Protein AF-A0A6Y4GBG8-F1 (afdb_monomer)

Secondary structure (DSSP, 8-state):
-HHHHHHHHHTT-HHHHHHTT--TTSTTGGG-TTTTHHHHHHHHHHHHHHHHHHHHHTTSTTHHHHHHHHHHHHHHHHHHHHHHHTT-TTSHHHH-HHHHHHHHHHHHHHHHHHHTT---S-HHHHHHHHHHHHHHHHHH--TTS-SSSGGGHHHHHHHHHHHHHTT--TTHHHHHTSHHHHHHHHTTTGGG-

Organism: Salmonella enteritidis (NCBI:txid149539)

Sequence (193 aa):
LLGKHVFSGSFFISNFTLWSESGYFDSKSYLKPLLHLWSLGIEEQFYIIWPVVILLCFRSKNHNRNIVLSCATIFIISYAISIFTMASDGGANYYSPASRFWELMAGAIISTLRFIGINTSLSKLMSLLGIILIALSITMIDEKMSFPGYIAIIPVLGASLIIASNGNDLVVSKLLSVRPVVFFGLISYPLYL

Foldseek 3Di:
DVVVCVVCLVVLNNLVVVLVPAACPDPCNVVDPNSLSLVVSLVVVCVVVVVVQLVVLVVDPPSLVSLLVVLVVLLVQLQVVLAVCLPPPRNCCVNPSSVVVNLVSLVVNLVSCVVVPNADPCLQVLQVQLVVLCVCCVVPDDPPGRPPHPSVVSNSSSVSSNVSSVLVHDPSSVVCPDPVNVVCVVCVSVVVD

Radius of gyration: 18.1 Å; Cα contacts (8 Å, |Δi|>4): 213; chains: 1; bounding box: 38×39×48 Å

Solvent-accessible surface area (backbone atoms only — not comparable to full-atom values): 10298 Å² total; per-residue (Å²): 111,68,69,59,54,51,54,25,44,77,68,42,42,23,14,61,56,44,50,76,73,49,27,73,85,39,86,70,40,83,76,42,81,68,54,72,42,25,61,56,11,41,51,53,52,45,63,59,50,50,56,54,54,50,57,58,27,61,76,40,98,58,22,70,62,42,46,54,49,50,45,52,51,49,29,52,52,11,44,49,45,14,48,75,33,30,83,48,88,53,35,53,34,69,44,33,48,63,31,45,47,23,64,59,38,50,54,51,45,51,53,49,40,46,73,75,67,56,75,75,91,53,18,55,60,31,28,51,52,10,51,51,31,39,57,46,38,68,76,70,59,56,90,89,51,65,68,48,27,78,72,50,50,45,41,48,49,9,53,43,27,36,63,63,18,68,61,73,24,79,62,59,39,52,62,56,63,35,67,71,54,43,49,52,61,78,44,48,70,71,73,70,96

Mean predicted aligned error: 6.1 Å

Structure (mmCIF, N/CA/C/O backbone):
data_AF-A0A6Y4GBG8-F1
#
_entry.id   AF-A0A6Y4GBG8-F1
#
loop_
_atom_site.group_PDB
_atom_site.id
_atom_site.type_symbol
_atom_site.label_atom_id
_atom_site.label_alt_id
_atom_site.label_comp_id
_atom_site.label_asym_id
_atom_site.label_entity_id
_atom_site.label_seq_id
_atom_site.pdbx_PDB_ins_code
_atom_site.Cartn_x
_atom_site.Cartn_y
_atom_site.Cartn_z
_atom_site.occupancy
_atom_site.B_iso_or_equiv
_atom_site.auth_seq_id
_atom_site.auth_comp_id
_atom_site.auth_asym_id
_atom_site.auth_atom_id
_atom_site.pdbx_PDB_model_num
ATOM 1 N N . LEU A 1 1 ? 8.310 -16.003 -25.863 1.00 70.00 1 LEU A N 1
ATOM 2 C CA . LEU A 1 1 ? 8.409 -14.982 -24.792 1.00 70.00 1 LEU A CA 1
ATOM 3 C C . LEU A 1 1 ? 7.033 -14.615 -24.243 1.00 70.00 1 LEU A C 1
ATOM 5 O O . LEU A 1 1 ? 6.796 -14.894 -23.078 1.00 70.00 1 LEU A O 1
ATOM 9 N N . LEU A 1 2 ? 6.091 -14.127 -25.062 1.00 77.50 2 LEU A N 1
ATOM 10 C CA . LEU A 1 2 ? 4.754 -13.718 -24.593 1.00 77.50 2 LEU A CA 1
ATOM 11 C C . LEU A 1 2 ? 4.000 -14.794 -23.782 1.00 77.50 2 LEU A C 1
ATOM 13 O O . LEU A 1 2 ? 3.540 -14.505 -22.686 1.00 77.50 2 LEU A O 1
ATOM 17 N N . GLY A 1 3 ? 3.954 -16.047 -24.251 1.00 81.44 3 GLY A N 1
ATOM 18 C CA . GLY A 1 3 ? 3.284 -17.135 -23.518 1.00 81.44 3 GLY A CA 1
ATOM 19 C C . GLY A 1 3 ? 3.842 -17.391 -22.108 1.00 81.44 3 GLY A C 1
ATOM 20 O O . GLY A 1 3 ? 3.082 -17.726 -21.207 1.00 81.44 3 GLY A O 1
ATOM 21 N N . LYS A 1 4 ? 5.146 -17.156 -21.886 1.00 80.25 4 LYS A N 1
ATOM 22 C CA . LYS A 1 4 ? 5.786 -17.273 -20.563 1.00 80.25 4 LYS A CA 1
ATOM 23 C C . LYS A 1 4 ? 5.314 -16.162 -19.619 1.00 80.25 4 LYS A C 1
ATOM 25 O O . LYS A 1 4 ? 5.051 -16.447 -18.459 1.00 80.25 4 LYS A O 1
ATOM 30 N N . HIS A 1 5 ? 5.171 -14.930 -20.118 1.00 80.12 5 HIS A N 1
ATOM 31 C CA . HIS A 1 5 ? 4.648 -13.799 -19.340 1.00 80.12 5 HIS A CA 1
ATOM 32 C C . HIS A 1 5 ? 3.151 -13.925 -19.047 1.00 80.12 5 HIS A C 1
ATOM 34 O O . HIS A 1 5 ? 2.716 -13.564 -17.960 1.00 80.12 5 HIS A O 1
ATOM 40 N N . VAL A 1 6 ? 2.370 -14.465 -19.989 1.00 82.69 6 VAL A N 1
ATOM 41 C CA . VAL A 1 6 ? 0.947 -14.761 -19.763 1.00 82.69 6 VAL A CA 1
ATOM 42 C C . VAL A 1 6 ? 0.804 -15.826 -18.677 1.00 82.69 6 VAL A C 1
ATOM 44 O O . VAL A 1 6 ? 0.099 -15.603 -17.701 1.00 82.69 6 VAL A O 1
ATOM 47 N N . PHE A 1 7 ? 1.535 -16.940 -18.793 1.00 85.75 7 PHE A N 1
ATOM 48 C CA . PHE A 1 7 ? 1.527 -18.000 -17.785 1.00 85.75 7 PHE A CA 1
ATOM 49 C C . PHE A 1 7 ? 1.951 -17.482 -16.405 1.00 85.75 7 PHE A C 1
ATOM 51 O O . PHE A 1 7 ? 1.244 -17.686 -15.423 1.00 85.75 7 PHE A O 1
ATOM 58 N N . SER A 1 8 ? 3.081 -16.773 -16.316 1.00 81.00 8 SER A N 1
ATOM 59 C CA . SER A 1 8 ? 3.565 -16.262 -15.032 1.00 81.00 8 SER A CA 1
ATOM 60 C C . SER A 1 8 ? 2.664 -15.177 -14.442 1.00 81.00 8 SER A C 1
ATOM 62 O O . SER A 1 8 ? 2.512 -15.125 -13.223 1.00 81.00 8 SER A O 1
ATOM 64 N N . GLY A 1 9 ? 2.027 -14.361 -15.284 1.00 79.25 9 GLY A N 1
ATOM 65 C CA . GLY A 1 9 ? 0.997 -13.409 -14.878 1.00 79.25 9 GLY A CA 1
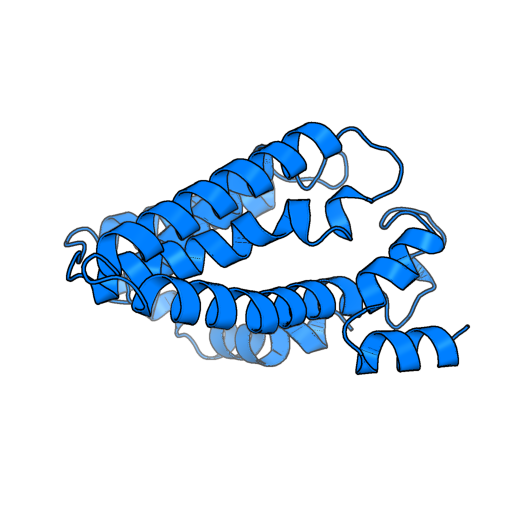ATOM 66 C C . GLY A 1 9 ? -0.225 -14.098 -14.271 1.00 79.25 9 GLY A C 1
ATOM 67 O O . GLY A 1 9 ? -0.637 -13.729 -13.177 1.00 79.25 9 GLY A O 1
ATOM 68 N N . SER A 1 10 ? -0.755 -15.142 -14.919 1.00 83.88 10 SER A N 1
ATOM 69 C CA . SER A 1 10 ? -1.927 -15.885 -14.426 1.00 83.88 10 SER A CA 1
ATOM 70 C C . SER A 1 10 ? -1.703 -16.586 -13.083 1.00 83.88 10 SER A C 1
ATOM 72 O O . SER A 1 10 ? -2.659 -16.793 -12.344 1.00 83.88 10 SER A O 1
ATOM 74 N N . PHE A 1 11 ? -0.458 -16.950 -12.766 1.00 86.06 11 PHE A N 1
ATOM 75 C CA . PHE A 1 11 ? -0.083 -17.569 -11.490 1.00 86.06 11 PHE A CA 1
ATOM 76 C C . PHE A 1 11 ? 0.512 -16.580 -10.478 1.00 86.06 11 PHE A C 1
ATOM 78 O O . PHE A 1 11 ? 1.032 -17.012 -9.452 1.00 86.06 11 PHE A O 1
ATOM 85 N N . PHE A 1 12 ? 0.470 -15.272 -10.754 1.00 86.31 12 PHE A N 1
ATOM 86 C CA . PHE A 1 12 ? 1.010 -14.230 -9.871 1.00 86.31 12 PHE A CA 1
ATOM 87 C C . PHE A 1 12 ? 2.503 -14.405 -9.531 1.00 86.31 12 PHE A C 1
ATOM 89 O O . PHE A 1 12 ? 2.954 -14.031 -8.453 1.00 86.31 12 PHE A O 1
ATOM 96 N N . ILE A 1 13 ? 3.290 -14.958 -10.461 1.00 87.31 13 ILE A N 1
ATOM 97 C CA . ILE A 1 13 ? 4.752 -15.172 -10.355 1.00 87.31 13 ILE A CA 1
ATOM 98 C C . ILE A 1 13 ? 5.533 -14.412 -11.444 1.00 87.31 13 ILE A C 1
ATOM 100 O O . ILE A 1 13 ? 6.693 -14.714 -11.759 1.00 87.31 13 ILE A O 1
ATOM 104 N N . SER A 1 14 ? 4.884 -13.423 -12.057 1.00 84.69 14 SER A N 1
ATOM 105 C CA . SER A 1 14 ? 5.454 -12.512 -13.054 1.00 84.69 14 SER A CA 1
ATOM 106 C C . SER A 1 14 ? 6.713 -11.813 -12.534 1.00 84.69 14 SER A C 1
ATOM 108 O O . SER A 1 14 ? 7.687 -11.687 -13.274 1.00 84.69 14 SER A O 1
ATOM 110 N N . ASN A 1 15 ? 6.734 -11.437 -11.253 1.00 84.62 15 ASN A N 1
ATOM 111 C CA . ASN A 1 15 ? 7.855 -10.783 -10.587 1.00 84.62 15 ASN A CA 1
ATOM 112 C C . ASN A 1 15 ? 9.134 -11.643 -10.617 1.00 84.62 15 ASN A C 1
ATOM 114 O O . ASN A 1 15 ? 10.184 -11.159 -11.036 1.00 84.62 15 ASN A O 1
ATOM 118 N N . PHE A 1 16 ? 9.050 -12.937 -10.293 1.00 83.88 16 PHE A N 1
ATOM 119 C CA . PHE A 1 16 ? 10.202 -13.848 -10.371 1.00 83.88 16 PHE A CA 1
ATOM 120 C C . PHE A 1 16 ? 10.655 -14.095 -11.812 1.00 83.88 16 PHE A C 1
ATOM 122 O O . PHE A 1 16 ? 11.850 -14.167 -12.100 1.00 83.88 16 PHE A O 1
ATOM 129 N N . THR A 1 17 ? 9.695 -14.189 -12.734 1.00 80.19 17 THR A N 1
ATOM 130 C CA . THR A 1 17 ? 9.987 -14.384 -14.158 1.00 80.19 17 THR A CA 1
ATOM 131 C C . THR A 1 17 ? 10.745 -13.190 -14.732 1.00 80.19 17 THR A C 1
ATOM 133 O O . THR A 1 17 ? 11.753 -13.375 -15.409 1.00 80.19 17 THR A O 1
ATOM 136 N N . LEU A 1 18 ? 10.299 -11.973 -14.421 1.00 77.19 18 LEU A N 1
ATOM 137 C CA . LEU A 1 18 ? 10.933 -10.740 -14.877 1.00 77.19 18 LEU A CA 1
ATOM 138 C C . LEU A 1 18 ? 12.309 -10.539 -14.240 1.00 77.19 18 LEU A C 1
ATOM 140 O O . LEU A 1 18 ? 13.250 -10.213 -14.962 1.00 77.19 18 LEU A O 1
ATOM 144 N N . TRP A 1 19 ? 12.450 -10.846 -12.945 1.00 77.00 19 TRP A N 1
ATOM 145 C CA . TRP A 1 19 ? 13.741 -10.828 -12.254 1.00 77.00 19 TRP A CA 1
ATOM 146 C C . TRP A 1 19 ? 14.770 -11.745 -12.931 1.00 77.00 19 TRP A C 1
ATOM 148 O O . TRP A 1 19 ? 15.919 -11.356 -13.113 1.00 77.00 19 TRP A O 1
ATOM 158 N N . SER A 1 20 ? 14.362 -12.936 -13.381 1.00 72.81 20 SER A N 1
ATOM 159 C CA . SER A 1 20 ? 15.273 -13.872 -14.061 1.00 72.81 20 SER A CA 1
ATOM 160 C C . SER A 1 20 ? 15.744 -13.423 -15.453 1.00 72.81 20 SER A C 1
ATOM 162 O O . SER A 1 20 ? 16.642 -14.043 -16.017 1.00 72.81 20 SER A O 1
ATOM 164 N N . GLU A 1 21 ? 15.133 -12.388 -16.038 1.00 70.19 21 GLU A N 1
ATOM 165 C CA . GLU A 1 21 ? 15.345 -12.018 -17.441 1.00 70.19 21 GLU A CA 1
ATOM 166 C C . GLU A 1 21 ? 16.110 -10.709 -17.632 1.00 70.19 21 GLU A C 1
ATOM 168 O O . GLU A 1 21 ? 16.978 -10.639 -18.500 1.00 70.19 21 GLU A O 1
ATOM 173 N N . SER A 1 22 ? 15.762 -9.655 -16.892 1.00 60.81 22 SER A N 1
ATOM 174 C CA . SER A 1 22 ? 16.434 -8.352 -16.978 1.00 60.81 22 SER A CA 1
ATOM 175 C C . SER A 1 22 ? 16.077 -7.472 -15.780 1.00 60.81 22 SER A C 1
ATOM 177 O O . SER A 1 22 ? 14.989 -7.595 -15.218 1.00 60.81 22 SER A O 1
ATOM 179 N N . GLY A 1 23 ? 16.969 -6.547 -15.413 1.00 59.62 23 GLY A N 1
ATOM 180 C CA . GLY A 1 23 ? 16.661 -5.521 -14.415 1.00 59.62 23 GLY A CA 1
ATOM 181 C C . GLY A 1 23 ? 15.516 -4.611 -14.879 1.00 59.62 23 GLY A C 1
ATOM 182 O O . GLY A 1 23 ? 15.378 -4.341 -16.073 1.00 59.62 23 GLY A O 1
ATOM 183 N N . TYR A 1 24 ? 14.694 -4.119 -13.943 1.00 54.69 24 TYR A N 1
ATOM 184 C CA . TYR A 1 24 ? 13.510 -3.293 -14.245 1.00 54.69 24 TYR A CA 1
ATOM 185 C C . TYR A 1 24 ? 13.837 -2.067 -15.119 1.00 54.69 24 TYR A C 1
ATOM 187 O O . TYR A 1 24 ? 13.082 -1.752 -16.032 1.00 54.69 24 TYR A O 1
ATOM 195 N N . PHE A 1 25 ? 15.003 -1.450 -14.908 1.00 55.16 25 PHE A N 1
ATOM 196 C CA . PHE A 1 25 ? 15.475 -0.268 -15.642 1.00 55.16 25 PHE A CA 1
ATOM 197 C C . PHE A 1 25 ? 16.384 -0.563 -16.840 1.00 55.16 25 PHE A C 1
ATOM 199 O O . PHE A 1 25 ? 16.964 0.353 -17.420 1.00 55.16 25 PHE A O 1
ATOM 206 N N . ASP A 1 26 ? 16.544 -1.829 -17.220 1.00 60.44 26 ASP A N 1
ATOM 207 C CA . ASP A 1 26 ? 17.283 -2.151 -18.435 1.00 60.44 26 ASP A CA 1
ATOM 208 C C . ASP A 1 26 ? 16.515 -1.635 -19.665 1.00 60.44 26 ASP A C 1
ATOM 210 O O . ASP A 1 26 ? 15.295 -1.761 -19.764 1.00 60.44 26 ASP A O 1
ATOM 214 N N . SER A 1 27 ? 17.243 -1.109 -20.646 1.00 59.47 27 SER A N 1
ATOM 215 C CA . SER A 1 27 ? 16.762 -0.734 -21.981 1.00 59.47 27 SER A CA 1
ATOM 216 C C . SER A 1 27 ? 15.859 -1.789 -22.647 1.00 59.47 27 SER A C 1
ATOM 218 O O . SER A 1 27 ? 14.950 -1.447 -23.403 1.00 59.47 27 SER A O 1
ATOM 220 N N . LYS A 1 28 ? 16.055 -3.077 -22.333 1.00 61.56 28 LYS A N 1
ATOM 221 C CA . LYS A 1 28 ? 15.225 -4.192 -22.826 1.00 61.56 28 LYS A CA 1
ATOM 222 C C . LYS A 1 28 ? 13.863 -4.321 -22.132 1.00 61.56 28 LYS A C 1
ATOM 224 O O . LYS A 1 28 ? 12.984 -4.999 -22.665 1.00 61.56 28 LYS A O 1
ATOM 229 N N . SER A 1 29 ? 13.665 -3.703 -20.970 1.00 58.62 29 SER A N 1
ATOM 230 C CA . SER A 1 29 ? 12.426 -3.797 -20.187 1.00 58.62 29 SER A CA 1
ATOM 231 C C . SER A 1 29 ? 11.269 -3.017 -20.818 1.00 58.62 29 SER A C 1
ATOM 233 O O . SER A 1 29 ? 10.134 -3.479 -20.739 1.00 58.62 29 SER A O 1
ATOM 235 N N . TYR A 1 30 ? 11.549 -1.942 -21.570 1.00 62.34 30 TYR A N 1
ATOM 236 C CA . TYR A 1 30 ? 10.541 -1.199 -22.350 1.00 62.34 30 TYR A CA 1
ATOM 237 C C . TYR A 1 30 ? 9.866 -2.036 -23.449 1.00 62.34 30 TYR A C 1
ATOM 239 O O . TYR A 1 30 ? 8.792 -1.687 -23.927 1.00 62.34 30 TYR A O 1
ATOM 247 N N . LEU A 1 31 ? 10.476 -3.154 -23.855 1.00 67.38 31 LEU A N 1
ATOM 248 C CA . LEU A 1 31 ? 9.935 -4.053 -24.877 1.00 67.38 31 LEU A CA 1
ATOM 249 C C . LEU A 1 31 ? 9.029 -5.149 -24.290 1.00 67.38 31 LEU A C 1
ATOM 251 O O . LEU A 1 31 ? 8.564 -6.017 -25.032 1.00 67.38 31 LEU A O 1
ATOM 255 N N . LYS A 1 32 ? 8.797 -5.156 -22.968 1.00 72.38 32 LYS A N 1
ATOM 256 C CA . LYS A 1 32 ? 7.998 -6.180 -22.283 1.00 72.38 32 LYS A CA 1
ATOM 257 C C . LYS A 1 32 ? 6.564 -5.670 -22.049 1.00 72.38 32 LYS A C 1
ATOM 259 O O . LYS A 1 32 ? 6.338 -4.962 -21.075 1.00 72.38 32 LYS A O 1
ATOM 264 N N . PRO A 1 33 ? 5.568 -6.085 -22.856 1.00 69.06 33 PRO A N 1
ATOM 265 C CA . PRO A 1 33 ? 4.195 -5.567 -22.764 1.00 69.06 33 PRO A CA 1
ATOM 266 C C . PRO A 1 33 ? 3.486 -5.900 -21.441 1.00 69.06 33 PRO A C 1
ATOM 268 O O . PRO A 1 33 ? 2.503 -5.271 -21.091 1.00 69.06 33 PRO A O 1
ATOM 271 N N . LEU A 1 34 ? 3.975 -6.896 -20.695 1.00 76.00 34 LEU A N 1
ATOM 272 C CA . LEU A 1 34 ? 3.420 -7.311 -19.403 1.00 76.00 34 LEU A CA 1
ATOM 273 C C . LEU A 1 34 ? 4.367 -6.988 -18.240 1.00 76.00 34 LEU A C 1
ATOM 275 O O . LEU A 1 34 ? 4.343 -7.674 -17.218 1.00 76.00 34 LEU A O 1
ATOM 279 N N . LEU A 1 35 ? 5.233 -5.977 -18.401 1.00 77.25 35 LEU A N 1
ATOM 280 C CA . LEU A 1 35 ? 6.191 -5.581 -17.372 1.00 77.25 35 LEU A CA 1
ATOM 281 C C . LEU A 1 35 ? 5.461 -5.293 -16.057 1.00 77.25 35 LEU A C 1
ATOM 283 O O . LEU A 1 35 ? 5.779 -5.914 -15.053 1.00 77.25 35 LEU A O 1
ATOM 287 N N . HIS A 1 36 ? 4.425 -4.453 -16.082 1.00 81.94 36 HIS A N 1
ATOM 288 C CA . HIS A 1 36 ? 3.697 -3.973 -14.900 1.00 81.94 36 HIS A CA 1
ATOM 289 C C . HIS A 1 36 ? 2.917 -5.051 -14.123 1.00 81.94 36 HIS A C 1
ATOM 291 O O . HIS A 1 36 ? 2.468 -4.798 -13.007 1.00 81.94 36 HIS A O 1
ATOM 297 N N . LEU A 1 37 ? 2.823 -6.285 -14.636 1.00 84.19 37 LEU A N 1
ATOM 298 C CA . LEU A 1 37 ? 2.241 -7.403 -13.884 1.00 84.19 37 LEU A CA 1
ATOM 299 C C . LEU A 1 37 ? 3.077 -7.815 -12.667 1.00 84.19 37 LEU A C 1
ATOM 301 O O . LEU A 1 37 ? 2.594 -8.591 -11.843 1.00 84.19 37 LEU A O 1
ATOM 305 N N . TRP A 1 38 ? 4.324 -7.347 -12.540 1.00 84.88 38 TRP A N 1
ATOM 306 C CA . TRP A 1 38 ? 5.177 -7.696 -11.403 1.00 84.88 38 TRP A CA 1
ATOM 307 C C . TRP A 1 38 ? 4.609 -7.227 -10.060 1.00 84.88 38 TRP A C 1
ATOM 309 O O . TRP A 1 38 ? 4.666 -7.982 -9.090 1.00 84.88 38 TRP A O 1
ATOM 319 N N . SER A 1 39 ? 4.058 -6.010 -9.996 1.00 86.06 39 SER A N 1
ATOM 320 C CA . SER A 1 39 ? 3.541 -5.438 -8.749 1.00 86.06 39 SER A CA 1
ATOM 321 C C . SER A 1 39 ? 2.260 -6.144 -8.312 1.00 86.06 39 SER A C 1
ATOM 323 O O . SER A 1 39 ? 2.119 -6.452 -7.133 1.00 86.06 39 SER A O 1
ATOM 325 N N . LEU A 1 40 ? 1.403 -6.514 -9.271 1.00 87.62 40 LEU A N 1
ATOM 326 C CA . LEU A 1 40 ? 0.217 -7.339 -9.023 1.00 87.62 40 LEU A CA 1
ATOM 327 C C . LEU A 1 40 ? 0.593 -8.711 -8.455 1.00 87.62 40 LEU A C 1
ATOM 329 O O . LEU A 1 40 ? -0.042 -9.191 -7.526 1.00 87.62 40 LEU A O 1
ATOM 333 N N . GLY A 1 41 ? 1.669 -9.325 -8.961 1.00 90.06 41 GLY A N 1
ATOM 334 C CA . GLY A 1 41 ? 2.182 -10.576 -8.401 1.00 90.06 41 GLY A CA 1
ATOM 335 C C . GLY A 1 41 ? 2.553 -10.450 -6.918 1.00 90.06 41 GLY A C 1
ATOM 336 O O . GLY A 1 41 ? 2.215 -11.319 -6.121 1.00 90.06 41 GLY A O 1
ATOM 337 N N . ILE A 1 42 ? 3.205 -9.352 -6.528 1.00 91.56 42 ILE A N 1
ATOM 338 C CA . ILE A 1 42 ? 3.571 -9.088 -5.127 1.00 91.56 42 ILE A CA 1
ATOM 339 C C . ILE A 1 42 ? 2.329 -8.845 -4.262 1.00 91.56 42 ILE A C 1
ATOM 341 O O . ILE A 1 42 ? 2.264 -9.349 -3.140 1.00 91.56 42 ILE A O 1
ATOM 345 N N . GLU A 1 43 ? 1.353 -8.096 -4.772 1.00 92.94 43 GLU A N 1
ATOM 346 C CA . GLU A 1 43 ? 0.091 -7.815 -4.082 1.00 92.94 43 GLU A CA 1
ATOM 347 C C . GLU A 1 43 ? -0.690 -9.102 -3.784 1.00 92.94 43 GLU A C 1
ATOM 349 O O . GLU A 1 43 ? -1.026 -9.373 -2.630 1.00 92.94 43 GLU A O 1
ATOM 354 N N . GLU A 1 44 ? -0.874 -9.959 -4.785 1.00 94.12 44 GLU A N 1
ATOM 355 C CA . GLU A 1 44 ? -1.580 -11.235 -4.635 1.00 94.12 44 GLU A CA 1
ATOM 356 C C . GLU A 1 44 ? -0.823 -12.202 -3.711 1.00 94.12 44 GLU A C 1
ATOM 358 O O . GLU A 1 44 ? -1.415 -12.856 -2.851 1.00 94.12 44 GLU A O 1
ATOM 363 N N . GLN A 1 45 ? 0.513 -12.242 -3.790 1.00 94.75 45 GLN A N 1
ATOM 364 C CA . GLN A 1 45 ? 1.333 -13.013 -2.848 1.00 94.75 45 GLN A CA 1
ATOM 365 C C . GLN A 1 45 ? 1.162 -12.522 -1.404 1.00 94.75 45 GLN A C 1
ATOM 367 O O . GLN A 1 45 ? 1.063 -13.339 -0.483 1.00 94.75 45 GLN A O 1
ATOM 372 N N . PHE A 1 46 ? 1.093 -11.205 -1.186 1.00 95.69 46 PHE A N 1
ATOM 373 C CA . PHE A 1 46 ? 0.791 -10.642 0.129 1.00 95.69 46 PHE A CA 1
ATOM 374 C C . PHE A 1 46 ? -0.615 -11.045 0.592 1.00 95.69 46 PHE A C 1
ATOM 376 O O . PHE A 1 46 ? -0.771 -11.482 1.734 1.00 95.69 46 PHE A O 1
ATOM 383 N N . TYR A 1 47 ? -1.622 -10.970 -0.281 1.00 93.56 47 TYR A N 1
ATOM 384 C CA . TYR A 1 47 ? -3.001 -11.357 0.033 1.00 93.56 47 TYR A CA 1
ATOM 385 C C . TYR A 1 47 ? -3.200 -12.853 0.263 1.00 93.56 47 TYR A C 1
ATOM 387 O O . TYR A 1 47 ? -4.128 -13.227 0.974 1.00 93.56 47 TYR A O 1
ATOM 395 N N . ILE A 1 48 ? -2.316 -13.713 -0.237 1.00 94.06 48 ILE A N 1
ATOM 396 C CA . ILE A 1 48 ? -2.305 -15.137 0.117 1.00 94.06 48 ILE A CA 1
ATOM 397 C C . ILE A 1 48 ? -1.635 -15.352 1.483 1.00 94.06 48 ILE A C 1
ATOM 399 O O . ILE A 1 48 ? -2.154 -16.082 2.330 1.00 94.06 48 ILE A O 1
ATOM 403 N N . ILE A 1 49 ? -0.483 -14.718 1.723 1.00 95.56 49 ILE A N 1
ATOM 404 C CA . ILE A 1 49 ? 0.334 -14.956 2.924 1.00 95.56 49 ILE A CA 1
ATOM 405 C C . ILE A 1 49 ? -0.284 -14.310 4.170 1.00 95.56 49 ILE A C 1
ATOM 407 O O . ILE A 1 49 ? -0.347 -14.933 5.233 1.00 95.56 49 ILE A O 1
ATOM 411 N N . TRP A 1 50 ? -0.736 -13.062 4.068 1.00 95.19 50 TRP A N 1
ATOM 412 C CA . TRP A 1 50 ? -1.173 -12.273 5.217 1.00 95.19 50 TRP A CA 1
ATOM 413 C C . TRP A 1 50 ? -2.382 -12.871 5.963 1.00 95.19 50 TRP A C 1
ATOM 415 O O . TRP A 1 50 ? -2.316 -12.972 7.194 1.00 95.19 50 TRP A O 1
ATOM 425 N N . PRO A 1 51 ? -3.441 -13.373 5.293 1.00 94.44 51 PRO A N 1
ATOM 426 C CA . PRO A 1 51 ? -4.528 -14.078 5.971 1.00 94.44 51 PRO A CA 1
ATOM 427 C C . PRO A 1 51 ? -4.059 -15.313 6.740 1.00 94.44 51 PRO A C 1
ATOM 429 O O . PRO A 1 51 ? -4.533 -15.551 7.849 1.00 94.44 51 PRO A O 1
ATOM 432 N N . VAL A 1 52 ? -3.098 -16.077 6.207 1.00 96.44 52 VAL A N 1
ATOM 433 C CA . VAL A 1 52 ? -2.536 -17.244 6.909 1.00 96.44 52 VAL A CA 1
ATOM 434 C C . VAL A 1 52 ? -1.827 -16.806 8.191 1.00 96.44 52 VAL A C 1
ATOM 436 O O . VAL A 1 52 ? -2.042 -17.411 9.242 1.00 96.44 52 VAL A O 1
ATOM 439 N N . VAL A 1 53 ? -1.044 -15.724 8.145 1.00 96.06 53 VAL A N 1
ATOM 440 C CA . VAL A 1 53 ? -0.398 -15.151 9.340 1.00 96.06 53 VAL A CA 1
ATOM 441 C C . VAL A 1 53 ? -1.443 -14.750 10.383 1.00 96.06 53 VAL A C 1
ATOM 443 O O . VAL A 1 53 ? -1.325 -15.142 11.546 1.00 96.06 53 VAL A O 1
ATOM 446 N N . ILE A 1 54 ? -2.503 -14.046 9.975 1.00 95.00 54 ILE A N 1
ATOM 447 C CA . ILE A 1 54 ? -3.604 -13.660 10.867 1.00 95.00 54 ILE A CA 1
ATOM 448 C C . ILE A 1 54 ? -4.264 -14.896 11.502 1.00 95.00 54 ILE A C 1
ATOM 450 O O . ILE A 1 54 ? -4.446 -14.938 12.723 1.00 95.00 54 ILE A O 1
ATOM 454 N N . LEU A 1 55 ? -4.587 -15.923 10.708 1.00 96.31 55 LEU A N 1
ATOM 455 C CA . LEU A 1 55 ? -5.188 -17.169 11.198 1.00 96.31 55 LEU A CA 1
ATOM 456 C C . LEU A 1 55 ? -4.299 -17.863 12.239 1.00 96.31 55 LEU A C 1
ATOM 458 O O . LEU A 1 55 ? -4.803 -18.372 13.243 1.00 96.31 55 LEU A O 1
ATOM 462 N N . LEU A 1 56 ? -2.978 -17.849 12.044 1.00 96.62 56 LEU A N 1
ATOM 463 C CA . LEU A 1 56 ? -2.026 -18.373 13.024 1.00 96.62 56 LEU A CA 1
ATOM 464 C C . LEU A 1 56 ? -2.020 -17.545 14.316 1.00 96.62 56 LEU A C 1
ATOM 466 O O . LEU A 1 56 ? -1.996 -18.126 15.405 1.00 96.62 56 LEU A O 1
ATOM 470 N N . CYS A 1 57 ? -2.107 -16.215 14.232 1.00 95.94 57 CYS A N 1
ATOM 471 C CA . CYS A 1 57 ? -2.195 -15.353 15.414 1.00 95.94 57 CYS A CA 1
ATOM 472 C C . CYS A 1 57 ? -3.455 -15.634 16.251 1.00 95.94 57 CYS A C 1
ATOM 474 O O . CYS A 1 57 ? -3.369 -15.635 17.484 1.00 95.94 57 CYS A O 1
ATOM 476 N N . PHE A 1 58 ? -4.589 -15.931 15.604 1.00 95.00 58 PHE A N 1
ATOM 477 C CA . PHE A 1 58 ? -5.857 -16.271 16.266 1.00 95.00 58 PHE A CA 1
ATOM 478 C C . PHE A 1 58 ? -5.834 -17.594 17.043 1.00 95.00 58 PHE A C 1
ATOM 480 O O . PHE A 1 58 ? -6.705 -17.824 17.881 1.00 95.00 58 PHE A O 1
ATOM 487 N N . ARG A 1 59 ? -4.817 -18.445 16.855 1.00 94.69 59 ARG A N 1
ATOM 488 C CA . ARG A 1 59 ? -4.643 -19.667 17.665 1.00 94.69 59 ARG A CA 1
ATOM 489 C C . ARG A 1 59 ? -4.242 -19.378 19.115 1.00 94.69 59 ARG A C 1
ATOM 491 O O . ARG A 1 59 ? -4.258 -20.283 19.947 1.00 94.69 59 ARG A O 1
ATOM 498 N N . SER A 1 60 ? -3.849 -18.143 19.424 1.00 94.81 60 SER A N 1
ATOM 499 C CA . SER A 1 60 ? -3.452 -17.714 20.764 1.00 94.81 60 SER A CA 1
ATOM 500 C C . SER A 1 60 ? -4.539 -16.875 21.429 1.00 94.81 60 SER A C 1
ATOM 502 O O . SER A 1 60 ? -5.162 -16.032 20.789 1.00 94.81 60 SER A O 1
ATOM 504 N N . LYS A 1 61 ? -4.680 -17.002 22.756 1.00 92.75 61 LYS A N 1
ATOM 505 C CA . LYS A 1 61 ? -5.527 -16.104 23.565 1.00 92.75 61 LYS A CA 1
ATOM 506 C C . LYS A 1 61 ? -5.104 -14.631 23.450 1.00 92.75 61 LYS A C 1
ATOM 508 O O . LYS A 1 61 ? -5.937 -13.748 23.586 1.00 92.75 61 LYS A O 1
ATOM 513 N N . ASN A 1 62 ? -3.830 -14.372 23.144 1.00 94.00 62 ASN A N 1
ATOM 514 C CA . ASN A 1 62 ? -3.271 -13.029 22.976 1.00 94.00 62 ASN A CA 1
ATOM 515 C C . ASN A 1 62 ? -3.215 -12.604 21.496 1.00 94.00 62 ASN A C 1
ATOM 517 O O . ASN A 1 62 ? -2.248 -11.967 21.071 1.00 94.00 62 ASN A O 1
ATOM 521 N N . HIS A 1 63 ? -4.223 -12.971 20.698 1.00 93.94 63 HIS A N 1
ATOM 522 C CA . HIS A 1 63 ? -4.225 -12.768 19.245 1.00 93.94 63 HIS A CA 1
ATOM 523 C C . HIS A 1 63 ? -3.947 -11.313 18.835 1.00 93.94 63 HIS A C 1
ATOM 525 O O . HIS A 1 63 ? -3.125 -11.095 17.954 1.00 93.94 63 HIS A O 1
ATOM 531 N N . ASN A 1 64 ? -4.521 -10.315 19.520 1.00 93.25 64 ASN A N 1
ATOM 532 C CA . ASN A 1 64 ? -4.287 -8.896 19.211 1.00 93.25 64 ASN A CA 1
ATOM 533 C C . ASN A 1 64 ? -2.805 -8.513 19.325 1.00 93.25 64 ASN A C 1
ATOM 535 O O . ASN A 1 64 ? -2.246 -7.904 18.415 1.00 93.25 64 ASN A O 1
ATOM 539 N N . ARG A 1 65 ? -2.142 -8.924 20.416 1.00 94.06 65 ARG A N 1
ATOM 540 C CA . ARG A 1 65 ? -0.701 -8.696 20.605 1.00 94.06 65 ARG A CA 1
ATOM 541 C C . ARG A 1 65 ? 0.105 -9.392 19.513 1.00 94.06 65 ARG A C 1
ATOM 543 O O . ARG A 1 65 ? 1.052 -8.809 18.999 1.00 94.06 65 ARG A O 1
ATOM 550 N N . ASN A 1 66 ? -0.267 -10.619 19.159 1.00 95.81 66 ASN A N 1
ATOM 551 C CA . ASN A 1 66 ? 0.442 -11.381 18.137 1.00 95.81 66 ASN A CA 1
ATOM 552 C C . ASN A 1 66 ? 0.299 -10.746 16.750 1.00 95.81 66 ASN A C 1
ATOM 554 O O . ASN A 1 66 ? 1.304 -10.634 16.064 1.00 95.81 66 ASN A O 1
ATOM 558 N N . ILE A 1 67 ? -0.890 -10.263 16.372 1.00 95.75 67 ILE A N 1
ATOM 559 C CA . ILE A 1 67 ? -1.103 -9.565 15.093 1.00 95.75 67 ILE A CA 1
ATOM 560 C C . ILE A 1 67 ? -0.238 -8.301 15.030 1.00 95.75 67 ILE A C 1
ATOM 562 O O . ILE A 1 67 ? 0.452 -8.088 14.036 1.00 95.75 67 ILE A O 1
ATOM 566 N N . VAL A 1 68 ? -0.213 -7.493 16.098 1.00 95.25 68 VAL A N 1
ATOM 567 C CA . VAL A 1 68 ? 0.616 -6.274 16.161 1.00 95.25 68 VAL A CA 1
ATOM 568 C C . VAL A 1 68 ? 2.106 -6.606 16.052 1.00 95.25 68 VAL A C 1
ATOM 570 O O . VAL A 1 68 ? 2.819 -5.961 15.284 1.00 95.25 68 VAL A O 1
ATOM 573 N N . LEU A 1 69 ? 2.578 -7.625 16.778 1.00 96.06 69 LEU A N 1
ATOM 574 C CA . LEU A 1 69 ? 3.970 -8.070 16.691 1.00 96.06 69 LEU A CA 1
ATOM 575 C C . LEU A 1 69 ? 4.306 -8.585 15.291 1.00 96.06 69 LEU A C 1
ATOM 577 O O . LEU A 1 69 ? 5.319 -8.176 14.740 1.00 96.06 69 LEU A O 1
ATOM 581 N N . SER A 1 70 ? 3.450 -9.408 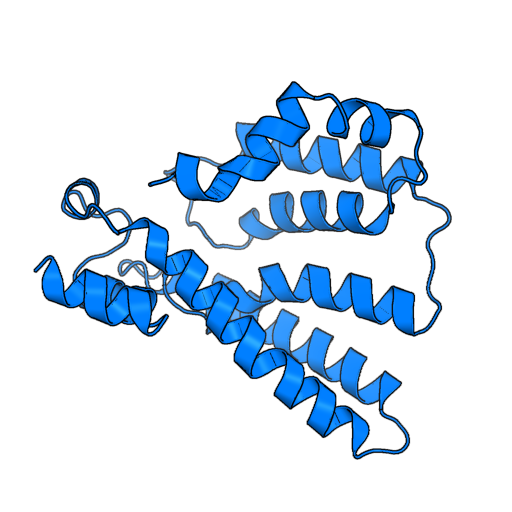14.684 1.00 96.50 70 SER A N 1
ATOM 582 C CA . SER A 1 70 ? 3.638 -9.897 13.317 1.00 96.50 70 SER A CA 1
ATOM 583 C C . SER A 1 70 ? 3.690 -8.754 12.304 1.00 96.50 70 SER A C 1
ATOM 585 O O . SER A 1 70 ? 4.588 -8.752 11.463 1.00 96.50 70 SER A O 1
ATOM 587 N N . CYS A 1 71 ? 2.802 -7.759 12.415 1.00 96.62 71 CYS A N 1
ATOM 588 C CA . CYS A 1 71 ? 2.849 -6.560 11.577 1.00 96.62 71 CYS A CA 1
ATOM 589 C C . CYS A 1 71 ? 4.195 -5.841 11.713 1.00 96.62 71 CYS A C 1
ATOM 591 O O . CYS A 1 71 ? 4.862 -5.581 10.714 1.00 96.62 71 CYS A O 1
ATOM 593 N N . ALA A 1 72 ? 4.610 -5.549 12.951 1.00 96.56 72 ALA A N 1
ATOM 594 C CA . ALA A 1 72 ? 5.854 -4.837 13.228 1.00 96.56 72 ALA A CA 1
ATOM 595 C C . ALA A 1 72 ? 7.078 -5.619 12.731 1.00 96.56 72 ALA A C 1
ATOM 597 O O . ALA A 1 72 ? 7.951 -5.053 12.078 1.00 96.56 72 ALA A O 1
ATOM 598 N N . THR A 1 73 ? 7.126 -6.928 12.987 1.00 97.44 73 THR A N 1
ATOM 599 C CA . THR A 1 73 ? 8.214 -7.802 12.546 1.00 97.44 73 THR A CA 1
ATOM 600 C C . THR A 1 73 ? 8.307 -7.853 11.023 1.00 97.44 73 THR A C 1
ATOM 602 O O . THR A 1 73 ? 9.389 -7.627 10.487 1.00 97.44 73 THR A O 1
ATOM 605 N N . ILE A 1 74 ? 7.198 -8.095 10.317 1.00 97.19 74 ILE A N 1
ATOM 606 C CA . ILE A 1 74 ? 7.195 -8.156 8.848 1.00 97.19 74 ILE A CA 1
ATOM 607 C C . ILE A 1 74 ? 7.570 -6.796 8.254 1.00 97.19 74 ILE A C 1
ATOM 609 O O . ILE A 1 74 ? 8.402 -6.748 7.351 1.00 97.19 74 ILE A O 1
ATOM 613 N N . PHE A 1 75 ? 7.018 -5.700 8.784 1.00 97.00 75 PHE A N 1
ATOM 614 C CA . PHE A 1 75 ? 7.341 -4.347 8.336 1.00 97.00 75 PHE A CA 1
ATOM 615 C C . PHE A 1 75 ? 8.837 -4.045 8.482 1.00 97.00 75 PHE A C 1
ATOM 617 O O . PHE A 1 75 ? 9.481 -3.669 7.507 1.00 97.00 75 PHE A O 1
ATOM 624 N N . ILE A 1 76 ? 9.408 -4.255 9.675 1.00 96.69 76 ILE A N 1
ATOM 625 C CA . ILE A 1 76 ? 10.817 -3.945 9.963 1.00 96.69 76 ILE A CA 1
ATOM 626 C C . ILE A 1 76 ? 11.748 -4.804 9.109 1.00 96.69 76 ILE A C 1
ATOM 628 O O . ILE A 1 76 ? 12.674 -4.272 8.501 1.00 96.69 76 ILE A O 1
ATOM 632 N N . ILE A 1 77 ? 11.504 -6.117 9.043 1.00 96.38 77 ILE A N 1
ATOM 633 C CA . ILE A 1 77 ? 12.344 -7.031 8.262 1.00 96.38 77 ILE A CA 1
ATOM 634 C C . ILE A 1 77 ? 12.265 -6.674 6.777 1.00 96.38 77 ILE A C 1
ATOM 636 O O . ILE A 1 77 ? 13.300 -6.545 6.128 1.00 96.38 77 ILE A O 1
ATOM 640 N N . SER A 1 78 ? 11.061 -6.470 6.241 1.00 95.38 78 SER A N 1
ATOM 641 C CA . SER A 1 78 ? 10.886 -6.170 4.821 1.00 95.38 78 SER A CA 1
ATOM 642 C C . SER A 1 78 ? 11.473 -4.806 4.436 1.00 95.38 78 SER A C 1
ATOM 644 O O . SER A 1 78 ? 12.151 -4.694 3.414 1.00 95.38 78 SER A O 1
ATOM 646 N N . TYR A 1 79 ? 11.318 -3.790 5.289 1.00 94.31 79 TYR A N 1
ATOM 647 C CA . TYR A 1 79 ? 11.932 -2.479 5.082 1.00 94.31 79 TYR A CA 1
ATOM 648 C C . TYR A 1 79 ? 13.464 -2.534 5.177 1.00 94.31 79 TYR A C 1
ATOM 650 O O . TYR A 1 79 ? 14.162 -1.936 4.358 1.00 94.31 79 TYR A O 1
ATOM 658 N N . ALA A 1 80 ? 14.013 -3.303 6.123 1.00 93.50 80 ALA A N 1
ATOM 659 C CA . ALA A 1 80 ? 15.453 -3.525 6.205 1.00 93.50 80 ALA A CA 1
ATOM 660 C C . ALA A 1 80 ? 15.989 -4.203 4.935 1.00 93.50 80 ALA A C 1
ATOM 662 O O . ALA A 1 80 ? 16.995 -3.759 4.387 1.00 93.50 80 ALA A O 1
ATOM 663 N N . ILE A 1 81 ? 15.294 -5.223 4.419 1.00 92.00 81 ILE A N 1
ATOM 664 C CA . ILE A 1 81 ? 15.653 -5.878 3.153 1.00 92.00 81 ILE A CA 1
ATOM 665 C C . ILE A 1 81 ? 15.618 -4.871 1.996 1.00 92.00 81 ILE A C 1
ATOM 667 O O . ILE A 1 81 ? 16.558 -4.848 1.202 1.00 92.00 81 ILE A O 1
ATOM 671 N N . SER A 1 82 ? 14.602 -4.004 1.926 1.00 91.00 82 SER A N 1
ATOM 672 C CA . SER A 1 82 ? 14.532 -2.924 0.928 1.00 91.00 82 SER A CA 1
ATOM 673 C C . SER A 1 82 ? 15.760 -2.015 0.969 1.00 91.00 82 SER A C 1
ATOM 675 O O . SER A 1 82 ? 16.352 -1.713 -0.065 1.00 91.00 82 SER A O 1
ATOM 677 N N . ILE A 1 83 ? 16.206 -1.631 2.166 1.00 90.31 83 ILE A N 1
ATOM 678 C CA . ILE A 1 83 ? 17.387 -0.782 2.327 1.00 90.31 83 ILE A CA 1
ATOM 679 C C . ILE A 1 83 ? 18.658 -1.526 1.904 1.00 90.31 83 ILE A C 1
ATOM 681 O O . ILE A 1 83 ? 19.438 -1.010 1.105 1.00 90.31 83 ILE A O 1
ATOM 685 N N . PHE A 1 84 ? 18.866 -2.745 2.405 1.00 89.19 84 PHE A N 1
ATOM 686 C CA . PHE A 1 84 ? 20.083 -3.512 2.119 1.00 89.19 84 PHE A CA 1
ATOM 687 C C . PHE A 1 84 ? 20.206 -3.923 0.652 1.00 89.19 84 PHE A C 1
ATOM 689 O O . PHE A 1 84 ? 21.318 -4.075 0.152 1.00 89.19 84 PHE A O 1
ATOM 696 N N . THR A 1 85 ? 19.084 -4.081 -0.050 1.00 86.06 85 THR A N 1
ATOM 697 C CA . THR A 1 85 ? 19.079 -4.466 -1.466 1.00 86.06 85 THR A CA 1
ATOM 698 C C . THR A 1 85 ? 18.981 -3.270 -2.420 1.00 86.06 85 THR A C 1
ATOM 700 O O . THR A 1 85 ? 19.049 -3.470 -3.633 1.00 86.06 85 THR A O 1
ATOM 703 N N . MET A 1 86 ? 18.920 -2.022 -1.926 1.00 81.75 86 MET A N 1
ATOM 704 C CA . MET A 1 86 ? 18.778 -0.827 -2.781 1.00 81.75 86 MET A CA 1
ATOM 705 C C . MET A 1 86 ? 19.953 -0.590 -3.731 1.00 81.75 86 MET A C 1
ATOM 707 O O . MET A 1 86 ? 19.752 -0.067 -4.820 1.00 81.75 86 MET A O 1
ATOM 711 N N . ALA A 1 87 ? 21.163 -0.980 -3.327 1.00 72.38 87 ALA A N 1
ATOM 712 C CA . ALA A 1 87 ? 22.380 -0.803 -4.119 1.00 72.38 87 ALA A CA 1
ATOM 713 C C . ALA A 1 87 ? 22.662 -1.985 -5.066 1.00 72.38 87 ALA A C 1
ATOM 715 O O . ALA A 1 87 ? 23.721 -2.036 -5.682 1.00 72.38 87 ALA A O 1
ATOM 716 N N . SER A 1 88 ? 21.759 -2.970 -5.149 1.00 69.94 88 SER A N 1
ATOM 717 C CA . SER A 1 88 ? 21.956 -4.131 -6.019 1.00 69.94 88 SER A CA 1
ATOM 718 C C . SER A 1 88 ? 21.494 -3.838 -7.453 1.00 69.94 88 SER A C 1
ATOM 720 O O . SER A 1 88 ? 20.320 -3.561 -7.692 1.00 69.94 88 SER A O 1
ATOM 722 N N . ASP A 1 89 ? 22.414 -3.949 -8.416 1.00 59.34 89 ASP A N 1
ATOM 723 C CA . ASP A 1 89 ? 22.219 -3.585 -9.835 1.00 59.34 89 ASP A CA 1
ATOM 724 C C . ASP A 1 89 ? 21.105 -4.372 -10.563 1.00 59.34 89 ASP A C 1
ATOM 726 O O . ASP A 1 89 ? 20.649 -3.990 -11.638 1.00 59.34 89 ASP A O 1
ATOM 730 N N . GLY A 1 90 ? 20.631 -5.486 -9.996 1.00 58.97 90 GLY A N 1
ATOM 731 C CA . GLY A 1 90 ? 19.779 -6.457 -10.695 1.00 58.97 90 GLY A CA 1
ATOM 732 C C . GLY A 1 90 ? 18.268 -6.207 -10.657 1.00 58.97 90 GLY A C 1
ATOM 733 O O . GLY A 1 90 ? 17.511 -7.092 -11.049 1.00 58.97 90 GLY A O 1
ATOM 734 N N . GLY A 1 91 ? 17.783 -5.082 -10.119 1.00 66.00 91 GLY A N 1
ATOM 735 C CA . GLY A 1 91 ? 16.337 -4.853 -9.942 1.00 66.00 91 GLY A CA 1
ATOM 736 C C . GLY A 1 91 ? 15.661 -5.822 -8.956 1.00 66.00 91 GLY A C 1
ATOM 737 O O . GLY A 1 91 ? 14.437 -5.817 -8.825 1.00 66.00 91 GLY A O 1
ATOM 738 N N . ALA A 1 92 ? 16.450 -6.620 -8.225 1.00 68.12 92 ALA A N 1
ATOM 739 C CA . ALA A 1 92 ? 15.988 -7.554 -7.199 1.00 68.12 92 ALA A CA 1
ATOM 740 C C . ALA A 1 92 ? 15.091 -6.860 -6.167 1.00 68.12 92 ALA A C 1
ATOM 742 O O . ALA A 1 92 ? 14.093 -7.416 -5.718 1.00 68.12 92 ALA A O 1
ATOM 743 N N . ASN A 1 93 ? 15.407 -5.605 -5.852 1.00 75.06 93 ASN A N 1
ATOM 744 C CA . ASN A 1 93 ? 14.653 -4.804 -4.904 1.00 75.06 93 ASN A CA 1
ATOM 745 C C . ASN A 1 93 ? 13.252 -4.393 -5.414 1.00 75.06 93 ASN A C 1
ATOM 747 O O . ASN A 1 93 ? 12.340 -4.149 -4.625 1.00 75.06 93 ASN A O 1
ATOM 751 N N . TYR A 1 94 ? 13.039 -4.347 -6.733 1.00 76.25 94 TYR A N 1
ATOM 752 C CA . TYR A 1 94 ? 11.706 -4.158 -7.315 1.00 76.25 94 TYR A CA 1
ATOM 753 C C . TYR A 1 94 ? 10.896 -5.439 -7.306 1.00 76.25 94 TYR A C 1
ATOM 755 O O . TYR A 1 94 ? 9.761 -5.439 -6.850 1.00 76.25 94 TYR A O 1
ATOM 763 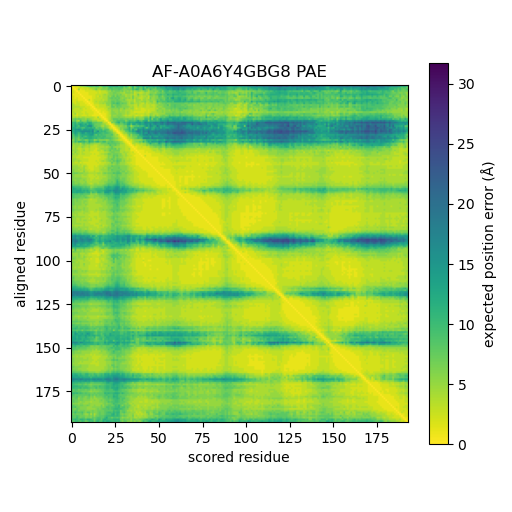N N . TYR A 1 95 ? 11.479 -6.527 -7.793 1.00 82.75 95 TYR A N 1
ATOM 764 C CA . TYR A 1 95 ? 10.727 -7.751 -8.033 1.00 82.75 95 TYR A CA 1
ATOM 765 C C . TYR A 1 95 ? 10.557 -8.636 -6.794 1.00 82.75 95 TYR A C 1
ATOM 767 O O . TYR A 1 95 ? 9.716 -9.538 -6.802 1.00 82.75 95 TYR A O 1
ATOM 775 N N . SER A 1 96 ? 11.336 -8.413 -5.735 1.00 87.25 96 SER A N 1
ATOM 776 C CA . SER A 1 96 ? 11.261 -9.226 -4.527 1.00 87.25 96 SER A CA 1
ATOM 777 C C . SER A 1 96 ? 10.066 -8.833 -3.649 1.00 87.25 96 SER A C 1
ATOM 779 O O . SER A 1 96 ? 9.970 -7.692 -3.201 1.00 87.25 96 SER A O 1
ATOM 781 N N . PRO A 1 97 ? 9.190 -9.784 -3.287 1.00 90.19 97 PRO A N 1
ATOM 782 C CA . PRO A 1 97 ? 8.133 -9.534 -2.308 1.00 90.19 97 PRO A CA 1
ATOM 783 C C . PRO A 1 97 ? 8.716 -9.173 -0.937 1.00 90.19 97 PRO A C 1
ATOM 785 O O . PRO A 1 97 ? 8.192 -8.319 -0.225 1.00 90.19 97 PRO A O 1
ATOM 788 N N . ALA A 1 98 ? 9.863 -9.769 -0.590 1.00 91.00 98 ALA A N 1
ATOM 789 C CA . ALA A 1 98 ? 10.521 -9.556 0.692 1.00 91.00 98 ALA A CA 1
ATOM 790 C C . ALA A 1 98 ? 10.974 -8.102 0.895 1.00 91.00 98 ALA A C 1
ATOM 792 O O . ALA A 1 98 ? 10.983 -7.642 2.032 1.00 91.00 98 ALA A O 1
ATOM 793 N N . SER A 1 99 ? 11.292 -7.356 -0.166 1.00 90.56 99 SER A N 1
ATOM 794 C CA . SER A 1 99 ? 11.620 -5.926 -0.073 1.00 90.56 99 SER A CA 1
ATOM 795 C C . SER A 1 99 ? 10.412 -4.997 -0.216 1.00 90.56 99 SER A C 1
ATOM 797 O O . SER A 1 99 ? 10.545 -3.792 -0.016 1.00 90.56 99 SER A O 1
ATOM 799 N N . ARG A 1 100 ? 9.229 -5.521 -0.558 1.00 91.88 100 ARG A N 1
ATOM 800 C CA . ARG A 1 100 ? 8.041 -4.713 -0.888 1.00 91.88 100 ARG A CA 1
ATOM 801 C C . ARG A 1 100 ? 6.877 -4.872 0.071 1.00 91.88 100 ARG A C 1
ATOM 803 O O . ARG A 1 100 ? 6.064 -3.963 0.199 1.00 91.88 100 ARG A O 1
ATOM 810 N N . PHE A 1 101 ? 6.815 -5.980 0.802 1.00 95.56 101 PHE A N 1
ATOM 811 C CA . PHE A 1 101 ? 5.729 -6.245 1.745 1.00 95.56 101 PHE A CA 1
ATOM 812 C C . PHE A 1 101 ? 5.568 -5.170 2.820 1.00 95.56 101 PHE A C 1
ATOM 814 O O . PHE A 1 101 ? 4.448 -4.973 3.279 1.00 95.56 101 PHE A O 1
ATOM 821 N N . TRP A 1 102 ? 6.623 -4.449 3.211 1.00 95.69 102 TRP A N 1
ATOM 822 C CA . TRP A 1 102 ? 6.504 -3.351 4.176 1.00 95.69 102 TRP A CA 1
ATOM 823 C C . TRP A 1 102 ? 5.559 -2.226 3.705 1.00 95.69 102 TRP A C 1
ATOM 825 O O . TRP A 1 102 ? 4.878 -1.634 4.541 1.00 95.69 102 TRP A O 1
ATOM 835 N N . GLU A 1 103 ? 5.459 -1.973 2.393 1.00 95.50 103 GLU A N 1
ATOM 836 C CA . GLU A 1 103 ? 4.576 -0.947 1.814 1.00 95.50 103 GLU A CA 1
ATOM 837 C C . GLU A 1 103 ? 3.100 -1.315 2.048 1.00 95.50 103 GLU A C 1
ATOM 839 O O . GLU A 1 103 ? 2.333 -0.531 2.607 1.00 95.50 103 GLU A O 1
ATOM 844 N N . LEU A 1 104 ? 2.723 -2.557 1.719 1.00 96.06 104 LEU A N 1
ATOM 845 C CA . LEU A 1 104 ? 1.383 -3.111 1.967 1.00 96.06 104 LEU A CA 1
ATOM 846 C C . LEU A 1 104 ? 1.113 -3.296 3.469 1.00 96.06 104 LEU A C 1
ATOM 848 O O . LEU A 1 104 ? -0.000 -3.066 3.955 1.00 96.06 104 LEU A O 1
ATOM 852 N N . MET A 1 105 ? 2.148 -3.657 4.231 1.00 96.81 105 MET A N 1
ATOM 853 C CA . MET A 1 105 ? 2.062 -3.823 5.679 1.00 96.81 105 MET A CA 1
ATOM 854 C C . MET A 1 105 ? 1.737 -2.506 6.391 1.00 96.81 105 MET A C 1
ATOM 856 O O . MET A 1 105 ? 1.072 -2.535 7.423 1.00 96.81 105 MET A O 1
ATOM 860 N N . ALA A 1 106 ? 2.117 -1.347 5.841 1.00 97.06 106 ALA A N 1
ATOM 861 C CA . ALA A 1 106 ? 1.711 -0.052 6.387 1.00 97.06 106 ALA A CA 1
ATOM 862 C C . ALA A 1 106 ? 0.174 0.088 6.442 1.00 97.06 106 ALA A C 1
ATOM 864 O O . ALA A 1 106 ? -0.385 0.483 7.469 1.00 97.06 106 ALA A O 1
ATOM 865 N N . GLY A 1 107 ? -0.527 -0.339 5.385 1.00 95.44 107 GLY A N 1
ATOM 866 C CA . GLY A 1 107 ? -1.992 -0.405 5.358 1.00 95.44 107 GLY A CA 1
ATOM 867 C C . GLY A 1 107 ? -2.562 -1.426 6.350 1.00 95.44 107 GLY A C 1
ATOM 868 O O . GLY A 1 107 ? -3.512 -1.126 7.081 1.00 95.44 107 GLY A O 1
ATOM 869 N N . ALA A 1 108 ? -1.949 -2.609 6.442 1.00 95.50 108 ALA A N 1
ATOM 870 C CA . ALA A 1 108 ? -2.357 -3.643 7.396 1.00 95.50 108 ALA A CA 1
ATOM 871 C C . ALA A 1 108 ? -2.194 -3.199 8.863 1.00 95.50 108 ALA A C 1
ATOM 873 O O . ALA A 1 108 ? -3.058 -3.495 9.695 1.00 95.50 108 ALA A O 1
ATOM 874 N N . ILE A 1 109 ? -1.144 -2.433 9.181 1.00 95.81 109 ILE A N 1
ATOM 875 C CA . ILE A 1 109 ? -0.945 -1.814 10.498 1.00 95.81 109 ILE A CA 1
ATOM 876 C C . ILE A 1 109 ? -2.097 -0.858 10.804 1.00 95.81 109 ILE A C 1
ATOM 878 O O . ILE A 1 109 ? -2.706 -0.973 11.866 1.00 95.81 109 ILE A O 1
ATOM 882 N N . ILE A 1 110 ? -2.449 0.039 9.877 1.00 94.94 110 ILE A N 1
ATOM 883 C CA . ILE A 1 110 ? -3.568 0.978 10.069 1.00 94.94 110 ILE A CA 1
ATOM 884 C C . ILE A 1 110 ? -4.872 0.218 10.333 1.00 94.94 110 ILE A C 1
ATOM 886 O O . ILE A 1 110 ? -5.591 0.537 11.281 1.00 94.94 110 ILE A O 1
ATOM 890 N N . SER A 1 111 ? -5.161 -0.813 9.535 1.00 93.31 111 SER A N 1
ATOM 891 C CA . SER A 1 111 ? -6.344 -1.660 9.729 1.00 93.31 111 SER A CA 1
ATOM 892 C C . SER A 1 111 ? -6.335 -2.352 11.095 1.00 93.31 111 SER A C 1
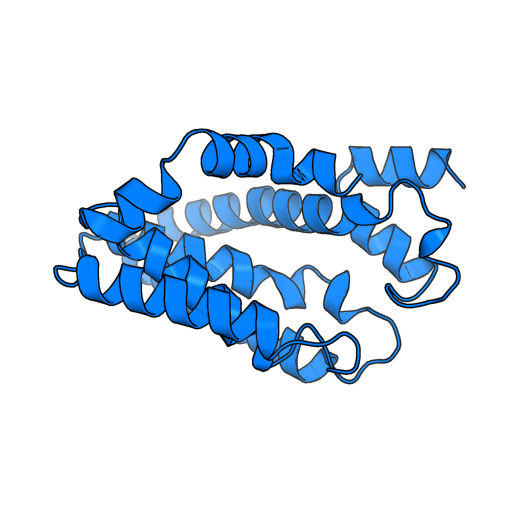ATOM 894 O O . SER A 1 111 ? -7.358 -2.389 11.778 1.00 93.31 111 SER A O 1
ATOM 896 N N . THR A 1 112 ? -5.181 -2.868 11.521 1.00 93.38 112 THR A N 1
ATOM 897 C CA . THR A 1 112 ? -5.020 -3.538 12.819 1.00 93.38 112 THR A CA 1
ATOM 898 C C . THR A 1 112 ? -5.247 -2.570 13.974 1.00 93.38 112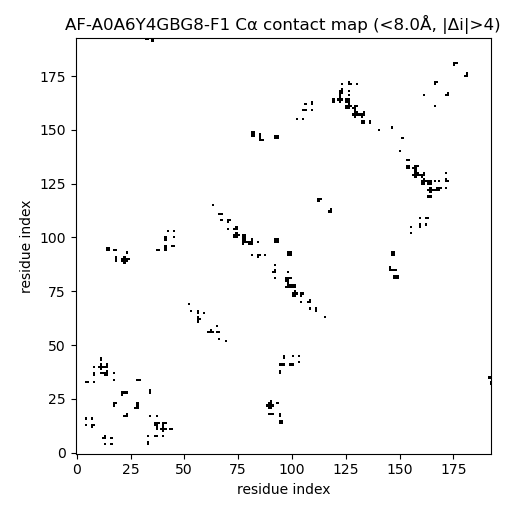 THR A C 1
ATOM 900 O O . THR A 1 112 ? -5.984 -2.900 14.900 1.00 93.38 112 THR A O 1
ATOM 903 N N . LEU A 1 113 ? -4.666 -1.367 13.913 1.00 92.31 113 LEU A N 1
ATOM 904 C CA . LEU A 1 113 ? -4.845 -0.325 14.928 1.00 92.31 113 LEU A CA 1
ATOM 905 C C . LEU A 1 113 ? -6.325 0.050 15.079 1.00 92.31 113 LEU A C 1
ATOM 907 O O . LEU A 1 113 ? -6.828 0.093 16.202 1.00 92.31 113 LEU A O 1
ATOM 911 N N . ARG A 1 114 ? -7.050 0.219 13.965 1.00 90.88 114 ARG A N 1
ATOM 912 C CA . ARG A 1 114 ? -8.504 0.452 13.992 1.00 90.88 114 ARG A CA 1
ATOM 913 C C . ARG A 1 114 ? -9.267 -0.723 14.599 1.00 90.88 114 ARG A C 1
ATOM 915 O O . ARG A 1 114 ? -10.152 -0.505 15.422 1.00 90.88 114 ARG A O 1
ATOM 922 N N . PHE A 1 115 ? -8.920 -1.954 14.220 1.00 90.00 115 PHE A N 1
ATOM 923 C CA . PHE A 1 115 ? -9.571 -3.165 14.725 1.00 90.00 115 PHE A CA 1
ATOM 924 C C . PHE A 1 115 ? -9.458 -3.294 16.250 1.00 90.00 115 PHE A C 1
ATOM 926 O O . PHE A 1 115 ? -10.426 -3.662 16.910 1.00 90.00 115 PHE A O 1
ATOM 933 N N . ILE A 1 116 ? -8.308 -2.928 16.826 1.00 89.25 116 ILE A N 1
ATOM 934 C CA . ILE A 1 116 ? -8.102 -2.928 18.284 1.00 89.25 116 ILE A CA 1
ATOM 935 C C . ILE A 1 116 ? -8.594 -1.643 18.976 1.00 89.25 116 ILE A C 1
ATOM 937 O O . ILE A 1 116 ? -8.321 -1.442 20.158 1.00 89.25 116 ILE A O 1
ATOM 941 N N . GLY A 1 117 ? -9.326 -0.779 18.265 1.00 87.69 117 GLY A N 1
ATOM 942 C CA . GLY A 1 117 ? -9.988 0.407 18.818 1.00 87.69 117 GLY A CA 1
ATOM 943 C C . GLY A 1 117 ? -9.120 1.665 18.908 1.00 87.69 117 GLY A C 1
ATOM 944 O O . GLY A 1 117 ? -9.551 2.656 19.498 1.00 87.69 117 GLY A O 1
ATOM 945 N N . ILE A 1 118 ? -7.918 1.671 18.326 1.00 85.25 118 ILE A N 1
ATOM 946 C CA . ILE A 1 118 ? -7.060 2.859 18.272 1.00 85.25 118 ILE A CA 1
ATOM 947 C C . ILE A 1 118 ? -7.512 3.728 17.096 1.00 85.25 118 ILE A C 1
ATOM 949 O O . ILE A 1 118 ? -7.153 3.493 15.942 1.00 85.25 118 ILE A O 1
ATOM 953 N N . ASN A 1 119 ? -8.301 4.754 17.408 1.00 81.56 119 ASN A N 1
ATOM 954 C CA . ASN A 1 119 ? -8.712 5.787 16.461 1.00 81.56 119 ASN A CA 1
ATOM 955 C C . ASN A 1 119 ? -7.929 7.081 16.695 1.00 81.56 119 ASN A C 1
ATOM 957 O O . ASN A 1 119 ? -7.599 7.430 17.827 1.00 81.56 119 ASN A O 1
ATOM 961 N N . THR A 1 120 ? -7.653 7.816 15.618 1.00 80.06 120 THR A N 1
ATOM 962 C CA . THR A 1 120 ? -6.970 9.110 15.694 1.00 80.06 120 THR A CA 1
ATOM 963 C C . THR A 1 120 ? -7.998 10.243 15.665 1.00 80.06 120 THR A C 1
ATOM 965 O O . THR A 1 120 ? -8.940 10.225 14.876 1.00 80.06 120 THR A O 1
ATOM 968 N N . SER A 1 121 ? -7.823 11.249 16.524 1.00 80.81 121 SER A N 1
ATOM 969 C CA . SER A 1 121 ? -8.596 12.503 16.486 1.00 80.81 121 SER A CA 1
ATOM 970 C C . SER A 1 121 ? -7.967 13.555 15.563 1.00 80.81 121 SER A C 1
ATOM 972 O O . SER A 1 121 ? -8.555 14.601 15.297 1.00 80.81 121 SER A O 1
ATOM 974 N N . LEU A 1 122 ? -6.765 13.278 15.050 1.00 89.75 122 LEU A N 1
ATOM 975 C CA . LEU A 1 122 ? -5.945 14.193 14.258 1.00 89.75 122 LEU A CA 1
ATOM 976 C C . LEU A 1 122 ? -6.166 14.039 12.747 1.00 89.75 122 LEU A C 1
ATOM 978 O O . LEU A 1 122 ? -5.288 14.394 11.963 1.00 89.75 122 LEU A O 1
ATOM 982 N N . SER A 1 123 ? -7.329 13.540 12.316 1.00 89.50 123 SER A N 1
ATOM 983 C CA . SER A 1 123 ? -7.613 13.205 10.914 1.00 89.50 123 SER A CA 1
ATOM 984 C C . SER A 1 123 ? -7.265 14.331 9.935 1.00 89.50 123 SER A C 1
ATOM 986 O O . SER A 1 123 ? -6.596 14.080 8.939 1.00 89.50 123 SER A O 1
ATOM 988 N N . LYS A 1 124 ? -7.619 15.585 10.255 1.00 92.62 124 LYS A N 1
ATOM 989 C CA . LYS A 1 124 ? -7.291 16.757 9.422 1.00 92.62 124 LYS A CA 1
ATOM 990 C C . LYS A 1 124 ? -5.786 17.006 9.290 1.00 92.62 124 LYS A C 1
ATOM 992 O O . LYS A 1 124 ? -5.320 17.378 8.219 1.00 92.62 124 LYS A O 1
ATOM 997 N N . LEU A 1 125 ? -5.030 16.840 10.376 1.00 93.88 125 LEU A N 1
ATOM 998 C CA . LEU A 1 125 ? -3.578 17.013 10.349 1.00 93.88 125 LEU A CA 1
ATOM 999 C C . LEU A 1 125 ? -2.928 15.886 9.541 1.00 93.88 125 LEU A C 1
ATOM 1001 O O . LEU A 1 125 ? -2.059 16.149 8.717 1.00 93.88 125 LEU A O 1
ATOM 1005 N N . MET A 1 126 ? -3.386 14.649 9.743 1.00 94.88 126 MET A N 1
ATOM 1006 C CA . MET A 1 126 ? -2.884 13.478 9.027 1.00 94.88 126 MET A CA 1
ATOM 1007 C C . MET A 1 126 ? -3.137 13.586 7.523 1.00 94.88 126 MET A C 1
ATOM 1009 O O . MET A 1 126 ? -2.203 13.409 6.750 1.00 94.88 126 MET A O 1
ATOM 1013 N N . SER A 1 127 ? -4.350 13.934 7.091 1.00 94.75 127 SER A N 1
ATOM 1014 C CA . SER A 1 127 ? -4.651 14.055 5.661 1.00 94.75 127 SER A CA 1
ATOM 1015 C C . SER A 1 127 ? -3.878 15.190 4.986 1.00 94.75 127 SER A C 1
ATOM 1017 O O . SER A 1 127 ? -3.381 15.011 3.874 1.00 94.75 127 SER A O 1
ATOM 1019 N N . LEU A 1 128 ? -3.714 16.331 5.667 1.00 95.44 128 LEU A N 1
ATOM 1020 C CA . LEU A 1 128 ? -2.937 17.460 5.155 1.00 95.44 128 LEU A CA 1
ATOM 1021 C C . LEU A 1 128 ? -1.451 17.108 5.022 1.00 95.44 128 LEU A C 1
ATOM 1023 O O . LEU A 1 128 ? -0.873 17.303 3.954 1.00 95.44 128 LEU A O 1
ATOM 1027 N N . LEU A 1 129 ? -0.844 16.559 6.079 1.00 96.56 129 LEU A N 1
ATOM 1028 C CA . LEU A 1 129 ? 0.543 16.087 6.037 1.00 96.56 129 LEU A CA 1
ATOM 1029 C C . LEU A 1 129 ? 0.721 14.994 4.982 1.00 96.56 129 LEU A C 1
ATOM 1031 O O . LEU A 1 129 ? 1.712 15.000 4.260 1.00 96.56 129 LEU A O 1
ATOM 1035 N N . GLY A 1 130 ? -0.256 14.098 4.854 1.00 96.62 130 GLY A N 1
ATOM 1036 C CA . GLY A 1 130 ? -0.259 13.042 3.856 1.00 96.62 130 GLY A CA 1
ATOM 1037 C C . GLY A 1 130 ? -0.202 13.579 2.426 1.00 96.62 130 GLY A C 1
ATOM 1038 O O . GLY A 1 130 ? 0.671 13.173 1.661 1.00 96.62 130 GLY A O 1
ATOM 1039 N N . ILE A 1 131 ? -1.055 14.554 2.083 1.00 95.62 131 ILE A N 1
ATOM 1040 C CA . ILE A 1 131 ? -0.997 15.229 0.775 1.00 95.62 131 ILE A CA 1
ATOM 1041 C C . ILE A 1 131 ? 0.345 15.926 0.566 1.00 95.62 131 ILE A C 1
ATOM 1043 O O . ILE A 1 131 ? 0.910 15.819 -0.520 1.00 95.62 131 ILE A O 1
ATOM 1047 N N . ILE A 1 132 ? 0.859 16.631 1.578 1.00 96.31 132 ILE A N 1
ATOM 1048 C CA . ILE A 1 132 ? 2.147 17.328 1.470 1.00 96.31 132 ILE A CA 1
ATOM 1049 C C . ILE A 1 132 ? 3.266 16.325 1.165 1.00 96.31 132 ILE A C 1
ATOM 1051 O O . ILE A 1 132 ? 4.057 16.563 0.258 1.00 96.31 132 ILE A O 1
ATOM 1055 N N . LEU A 1 133 ? 3.311 15.185 1.858 1.00 97.38 133 LEU A N 1
ATOM 1056 C CA . LEU A 1 133 ? 4.310 14.141 1.612 1.00 97.38 133 LEU A CA 1
ATOM 1057 C C . LEU A 1 133 ? 4.174 13.515 0.218 1.00 97.38 133 LEU A C 1
ATOM 1059 O O . LEU A 1 133 ? 5.190 13.277 -0.435 1.00 97.38 133 LEU A O 1
ATOM 1063 N N . ILE A 1 134 ? 2.949 13.288 -0.267 1.00 95.50 134 ILE A N 1
ATOM 1064 C CA . ILE A 1 134 ? 2.723 12.807 -1.640 1.00 95.50 134 ILE A CA 1
ATOM 1065 C C . ILE A 1 134 ? 3.209 13.846 -2.658 1.00 95.50 134 ILE A C 1
ATOM 1067 O O . ILE A 1 134 ? 3.944 13.497 -3.578 1.00 95.50 134 ILE A O 1
ATOM 1071 N N . ALA A 1 135 ? 2.864 15.122 -2.474 1.00 95.19 135 ALA A N 1
ATOM 1072 C CA . ALA A 1 135 ? 3.297 16.198 -3.362 1.00 95.19 135 ALA A CA 1
ATOM 1073 C C . ALA A 1 135 ? 4.826 16.356 -3.378 1.00 95.19 135 ALA A C 1
ATOM 1075 O O . ALA A 1 135 ? 5.414 16.517 -4.445 1.00 95.19 135 ALA A O 1
ATOM 1076 N N . LEU A 1 136 ? 5.476 16.252 -2.214 1.00 94.44 136 LEU A N 1
ATOM 1077 C CA . LEU A 1 136 ? 6.937 16.251 -2.105 1.00 94.44 136 LEU A CA 1
ATOM 1078 C C . LEU A 1 136 ? 7.556 15.035 -2.792 1.00 94.44 136 LEU A C 1
ATOM 1080 O O . LEU A 1 136 ? 8.584 15.161 -3.442 1.00 94.44 136 LEU A O 1
ATOM 1084 N N . SER A 1 137 ? 6.927 13.865 -2.698 1.00 92.94 137 SER A N 1
ATOM 1085 C CA . SER A 1 137 ? 7.432 12.656 -3.356 1.00 92.94 137 SER A CA 1
ATOM 1086 C C . SER A 1 137 ? 7.485 12.815 -4.878 1.00 92.94 137 SER A C 1
ATOM 1088 O O . SER A 1 137 ? 8.442 12.359 -5.492 1.00 92.94 137 SER A O 1
ATOM 1090 N N . ILE A 1 138 ? 6.506 13.510 -5.472 1.00 90.25 138 ILE A N 1
ATOM 1091 C CA . ILE A 1 138 ? 6.455 13.780 -6.920 1.00 90.25 138 ILE A CA 1
ATOM 1092 C C . ILE A 1 138 ? 7.624 14.661 -7.379 1.00 90.25 138 ILE A C 1
ATOM 1094 O O . ILE A 1 138 ? 8.113 14.494 -8.491 1.00 90.25 138 ILE A O 1
ATOM 1098 N N . THR A 1 139 ? 8.068 15.610 -6.553 1.00 90.12 139 THR A N 1
ATOM 1099 C CA . THR A 1 139 ? 9.131 16.556 -6.929 1.00 90.12 139 THR A CA 1
ATOM 1100 C C . THR A 1 139 ? 10.521 16.124 -6.474 1.00 90.12 139 THR A C 1
ATOM 1102 O O . THR A 1 139 ? 11.510 16.541 -7.071 1.00 90.12 139 THR A O 1
ATOM 1105 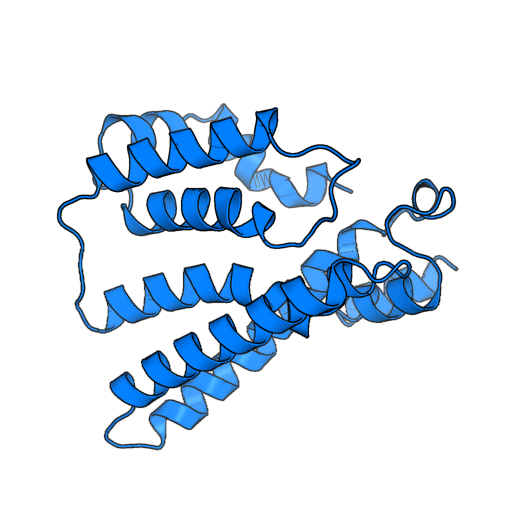N N . MET A 1 140 ? 10.613 15.319 -5.412 1.00 88.12 140 MET A N 1
ATOM 1106 C CA . MET A 1 140 ? 11.878 14.922 -4.796 1.00 88.12 140 MET A CA 1
ATOM 1107 C C . MET A 1 140 ? 12.396 13.565 -5.258 1.00 88.12 140 MET A C 1
ATOM 1109 O O . MET A 1 140 ? 13.571 13.311 -5.036 1.00 88.12 140 MET A O 1
ATOM 1113 N N . ILE A 1 141 ? 11.567 12.681 -5.820 1.00 86.25 141 ILE A N 1
ATOM 1114 C CA . ILE A 1 141 ? 11.996 11.344 -6.258 1.00 86.25 141 ILE A CA 1
ATOM 1115 C C . ILE A 1 141 ? 12.180 11.360 -7.776 1.00 86.25 141 ILE A C 1
ATOM 1117 O O . ILE A 1 141 ? 11.260 11.700 -8.511 1.00 86.25 141 ILE A O 1
ATOM 1121 N N . ASP A 1 142 ? 13.371 10.975 -8.230 1.00 81.94 142 ASP A N 1
ATOM 1122 C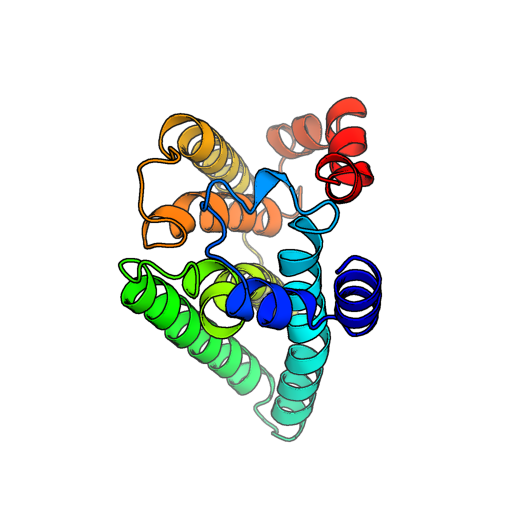 CA . ASP A 1 142 ? 13.770 10.939 -9.642 1.00 81.94 142 ASP A CA 1
ATOM 1123 C C . ASP A 1 142 ? 14.335 9.546 -9.984 1.00 81.94 142 ASP A C 1
ATOM 1125 O O . ASP A 1 142 ? 14.800 8.820 -9.100 1.00 81.94 142 ASP A O 1
ATOM 1129 N N . GLU A 1 143 ? 14.338 9.182 -11.265 1.00 72.62 143 GLU A N 1
ATOM 1130 C CA . GLU A 1 143 ? 14.823 7.908 -11.815 1.00 72.62 143 GLU A CA 1
ATOM 1131 C C . GLU A 1 143 ? 16.299 7.636 -11.488 1.00 72.62 143 GLU A C 1
ATOM 1133 O O . GLU A 1 143 ? 16.743 6.491 -11.466 1.00 72.62 143 GLU A O 1
ATOM 1138 N N . LYS A 1 144 ? 17.070 8.691 -11.202 1.00 73.50 144 LYS A N 1
ATOM 1139 C CA . LYS A 1 144 ? 18.487 8.596 -10.817 1.00 73.50 144 LYS A CA 1
ATOM 1140 C C . LYS A 1 144 ? 18.699 8.120 -9.380 1.00 73.50 144 LYS A C 1
ATOM 1142 O O . LYS A 1 144 ? 19.834 7.835 -9.001 1.00 73.50 144 LYS A O 1
ATOM 1147 N N . MET A 1 145 ? 17.651 8.089 -8.559 1.00 77.56 145 MET A N 1
ATOM 1148 C CA . MET A 1 145 ? 17.747 7.670 -7.163 1.00 77.56 145 MET A CA 1
ATOM 1149 C C . MET A 1 145 ? 17.575 6.160 -7.040 1.00 77.56 145 MET A C 1
ATOM 1151 O O . MET A 1 145 ? 16.758 5.553 -7.728 1.00 77.56 145 MET A O 1
ATOM 1155 N N . SER A 1 146 ? 18.300 5.546 -6.104 1.00 73.81 146 SER A N 1
ATOM 1156 C CA . SER A 1 146 ? 18.089 4.142 -5.753 1.00 73.81 146 SER A CA 1
ATOM 1157 C C . SER A 1 146 ? 16.694 3.958 -5.154 1.00 73.81 146 SER A C 1
ATOM 1159 O O . SER A 1 146 ? 16.439 4.298 -3.997 1.00 73.81 146 SER A O 1
ATOM 1161 N N . PHE A 1 147 ? 15.784 3.425 -5.964 1.00 72.50 147 PHE A N 1
ATOM 1162 C CA . PHE A 1 147 ? 14.425 3.075 -5.571 1.00 72.50 147 PHE A CA 1
ATOM 1163 C C . PHE A 1 147 ? 14.219 1.558 -5.730 1.00 72.50 147 PHE A C 1
ATOM 1165 O O . PHE A 1 147 ? 14.809 0.969 -6.631 1.00 72.50 147 PHE A O 1
ATOM 1172 N N . PRO A 1 148 ? 13.413 0.901 -4.878 1.00 67.25 148 PRO A N 1
ATOM 1173 C CA . PRO A 1 148 ? 12.954 1.426 -3.601 1.00 67.25 148 PRO A CA 1
ATOM 1174 C C . PRO A 1 148 ? 14.151 1.519 -2.655 1.00 67.25 148 PRO A C 1
ATOM 1176 O O . PRO A 1 148 ? 15.138 0.802 -2.774 1.00 67.25 148 PRO A O 1
ATOM 1179 N N . GLY A 1 149 ? 14.079 2.434 -1.716 1.00 76.62 149 GLY A N 1
ATOM 1180 C CA . GLY A 1 149 ? 15.124 2.617 -0.727 1.00 76.62 149 GLY A CA 1
ATOM 1181 C C . GLY A 1 149 ? 14.533 3.347 0.455 1.00 76.62 149 GLY A C 1
ATOM 1182 O O . GLY A 1 149 ? 13.312 3.413 0.609 1.00 76.62 149 GLY A O 1
ATOM 1183 N N . TYR A 1 150 ? 15.386 3.973 1.255 1.00 85.56 150 TYR A N 1
ATOM 1184 C CA . TYR A 1 150 ? 14.921 4.788 2.375 1.00 85.56 150 TYR A CA 1
ATOM 1185 C C . TYR A 1 150 ? 13.938 5.883 1.930 1.00 85.56 150 TYR A C 1
ATOM 1187 O O . TYR A 1 150 ? 13.025 6.217 2.672 1.00 85.56 150 TYR A O 1
ATOM 1195 N N . ILE A 1 151 ? 14.070 6.413 0.707 1.00 88.94 151 ILE A N 1
ATOM 1196 C CA . ILE A 1 151 ? 13.225 7.511 0.219 1.00 88.94 151 ILE A CA 1
ATOM 1197 C C . ILE A 1 151 ? 11.775 7.089 -0.057 1.00 88.94 151 ILE A C 1
ATOM 1199 O O . ILE A 1 151 ? 10.872 7.917 0.030 1.00 88.94 151 ILE A O 1
ATOM 1203 N N . ALA A 1 152 ? 11.526 5.796 -0.305 1.00 90.31 152 ALA A N 1
ATOM 1204 C CA . ALA A 1 152 ? 10.179 5.264 -0.516 1.00 90.31 152 ALA A CA 1
ATOM 1205 C C . ALA A 1 152 ? 9.300 5.386 0.744 1.00 90.31 152 ALA A C 1
ATOM 1207 O O . ALA A 1 152 ? 8.074 5.345 0.650 1.00 90.31 152 ALA A O 1
ATOM 1208 N N . ILE A 1 153 ? 9.900 5.610 1.922 1.00 93.31 153 ILE A N 1
ATOM 1209 C CA . ILE A 1 153 ? 9.155 5.880 3.155 1.00 93.31 153 ILE A CA 1
ATOM 1210 C C . ILE A 1 153 ? 8.288 7.138 3.033 1.00 93.31 153 ILE A C 1
ATOM 1212 O O . ILE A 1 153 ? 7.223 7.191 3.635 1.00 93.31 153 ILE A O 1
ATOM 1216 N N . ILE A 1 154 ? 8.705 8.130 2.238 1.00 94.56 154 ILE A N 1
ATOM 1217 C CA . ILE A 1 154 ? 7.998 9.408 2.090 1.00 94.56 154 ILE A CA 1
ATOM 1218 C C . ILE A 1 154 ? 6.616 9.199 1.444 1.00 94.56 154 ILE A C 1
ATOM 1220 O O . ILE A 1 154 ? 5.621 9.538 2.094 1.00 94.56 154 ILE A O 1
ATOM 1224 N N . PRO A 1 155 ? 6.494 8.603 0.237 1.00 95.25 155 PRO A N 1
ATOM 1225 C CA . PRO A 1 155 ? 5.185 8.357 -0.361 1.00 95.25 155 PRO A CA 1
ATOM 1226 C C . PRO A 1 155 ? 4.360 7.342 0.439 1.00 95.25 155 PRO A C 1
ATOM 1228 O O . PRO A 1 155 ? 3.150 7.527 0.573 1.00 95.25 155 PRO A O 1
ATOM 1231 N N . VAL A 1 156 ? 4.988 6.319 1.036 1.00 96.31 156 VAL A N 1
ATOM 1232 C CA . VAL A 1 156 ? 4.278 5.311 1.847 1.00 96.31 156 VAL A CA 1
ATOM 1233 C C . VAL A 1 156 ? 3.684 5.930 3.109 1.00 96.31 156 VAL A C 1
ATOM 1235 O O . VAL A 1 156 ? 2.515 5.687 3.414 1.00 96.31 156 VAL A O 1
ATOM 1238 N N . LEU A 1 157 ? 4.437 6.767 3.826 1.00 96.88 157 LEU A N 1
ATOM 1239 C CA . LEU A 1 157 ? 3.917 7.521 4.967 1.00 96.88 157 LEU A CA 1
ATOM 1240 C C . LEU A 1 157 ? 2.832 8.505 4.530 1.00 96.88 157 LEU A C 1
ATOM 1242 O O . LEU A 1 157 ? 1.810 8.608 5.206 1.00 96.88 157 LEU A O 1
ATOM 1246 N N . GLY A 1 158 ? 3.015 9.183 3.395 1.00 97.06 158 GLY A N 1
ATOM 1247 C CA . GLY A 1 158 ? 2.014 10.087 2.834 1.00 97.06 158 GLY A CA 1
ATOM 1248 C C . GLY A 1 158 ? 0.667 9.398 2.611 1.00 97.06 158 GLY A C 1
ATOM 1249 O O . GLY A 1 158 ? -0.351 9.822 3.165 1.00 97.06 158 GLY A O 1
ATOM 1250 N N . ALA A 1 159 ? 0.674 8.282 1.880 1.00 96.44 159 ALA A N 1
ATOM 1251 C CA . ALA A 1 159 ? -0.513 7.463 1.644 1.00 96.44 159 ALA A CA 1
ATOM 1252 C C . ALA A 1 159 ? -1.094 6.900 2.952 1.00 96.44 159 ALA A C 1
ATOM 1254 O O . ALA A 1 159 ? -2.301 6.983 3.184 1.00 96.44 159 ALA A O 1
ATOM 1255 N N . SER A 1 160 ? -0.238 6.400 3.845 1.00 96.50 160 SER A N 1
ATOM 1256 C CA . SER A 1 160 ? -0.634 5.858 5.150 1.00 96.50 160 SER A CA 1
ATOM 1257 C C . SER A 1 160 ? -1.368 6.888 6.007 1.00 96.50 160 SER A C 1
ATOM 1259 O O . SER A 1 160 ? -2.386 6.567 6.615 1.00 96.50 160 SER A O 1
ATOM 1261 N N . LEU A 1 161 ? -0.903 8.139 6.038 1.00 95.88 161 LEU A N 1
ATOM 1262 C CA . LEU A 1 161 ? -1.554 9.209 6.794 1.00 95.88 161 LEU A CA 1
ATOM 1263 C C . LEU A 1 161 ? -2.927 9.580 6.219 1.00 95.88 161 LEU A C 1
ATOM 1265 O O . LEU A 1 161 ? -3.862 9.797 6.992 1.00 95.88 161 LEU A O 1
ATOM 1269 N N . ILE A 1 162 ? -3.073 9.605 4.889 1.00 95.06 162 ILE A N 1
ATOM 1270 C CA . ILE A 1 162 ? -4.374 9.830 4.238 1.00 95.06 162 ILE A CA 1
ATOM 1271 C C . ILE A 1 162 ? -5.334 8.680 4.559 1.00 95.06 162 ILE A C 1
ATOM 1273 O O . ILE A 1 162 ? -6.453 8.920 5.002 1.00 95.06 162 ILE A O 1
ATOM 1277 N N . ILE A 1 163 ? -4.895 7.426 4.418 1.00 93.81 163 ILE A N 1
ATOM 1278 C CA . ILE A 1 163 ? -5.723 6.252 4.741 1.00 93.81 163 ILE A CA 1
ATOM 1279 C C . ILE A 1 163 ? -6.100 6.255 6.227 1.00 93.81 163 ILE A C 1
ATOM 1281 O O . ILE A 1 163 ? -7.241 5.966 6.594 1.00 93.81 163 ILE A O 1
ATOM 1285 N N . ALA A 1 164 ? -5.165 6.616 7.104 1.00 93.75 164 ALA A N 1
ATOM 1286 C CA . ALA A 1 164 ? -5.398 6.699 8.536 1.00 93.75 164 ALA A CA 1
ATOM 1287 C C . ALA A 1 164 ? -6.343 7.855 8.927 1.00 93.75 164 ALA A C 1
ATOM 1289 O O . ALA A 1 164 ? -7.068 7.718 9.918 1.00 93.75 164 ALA A O 1
ATOM 1290 N N . SER A 1 165 ? -6.452 8.929 8.129 1.00 92.81 165 SER A N 1
ATOM 1291 C CA . SER A 1 165 ? -7.423 10.012 8.372 1.00 92.81 165 SER A CA 1
ATOM 1292 C C . SER A 1 165 ? -8.882 9.553 8.276 1.00 92.81 165 SER A C 1
ATOM 1294 O O . SER A 1 165 ? -9.756 10.181 8.876 1.00 92.81 165 SER A O 1
ATOM 1296 N N . ASN A 1 166 ? -9.143 8.440 7.577 1.00 89.56 166 ASN A N 1
ATOM 1297 C CA . ASN A 1 166 ? -10.474 7.854 7.383 1.00 89.56 166 ASN A CA 1
ATOM 1298 C C . ASN A 1 166 ? -11.490 8.772 6.685 1.00 89.56 166 ASN A C 1
ATOM 1300 O O . ASN A 1 166 ? -12.691 8.593 6.861 1.00 89.56 166 ASN A O 1
ATOM 1304 N N . GLY A 1 167 ? -11.037 9.808 5.974 1.00 84.75 167 GLY A N 1
ATOM 1305 C CA . GLY A 1 167 ? -11.940 10.780 5.353 1.00 84.75 167 GLY A CA 1
ATOM 1306 C C . GLY A 1 167 ? -12.720 11.652 6.347 1.00 84.75 167 GLY A C 1
ATOM 1307 O O . 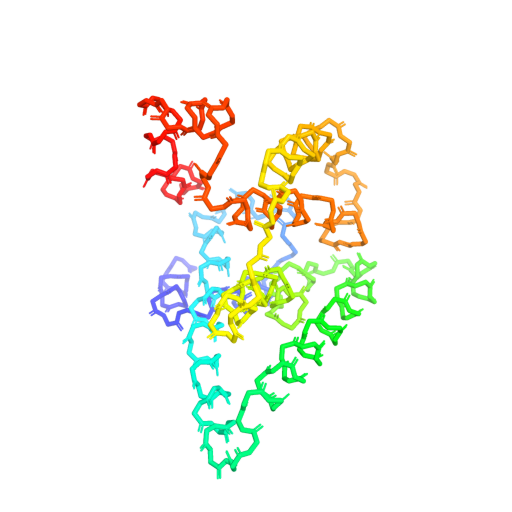GLY A 1 167 ? -13.648 12.344 5.938 1.00 84.75 167 GLY A O 1
ATOM 1308 N N . ASN A 1 168 ? -12.333 11.671 7.630 1.00 85.12 168 ASN A N 1
ATOM 1309 C CA . ASN A 1 168 ? -12.938 12.516 8.671 1.00 85.12 168 ASN A CA 1
ATOM 1310 C C . ASN A 1 168 ? -12.539 14.004 8.558 1.00 85.12 168 ASN A C 1
ATOM 1312 O O . ASN A 1 168 ? -12.799 14.801 9.460 1.00 85.12 168 ASN A O 1
ATOM 1316 N N . ASP A 1 169 ? -11.871 14.398 7.477 1.00 86.50 169 ASP A N 1
ATOM 1317 C CA . ASP A 1 169 ? -11.498 15.774 7.193 1.00 86.50 169 ASP A CA 1
ATOM 1318 C C . ASP A 1 169 ? -12.290 16.303 5.987 1.00 86.50 169 ASP A C 1
ATOM 1320 O O . ASP A 1 169 ? -12.466 15.613 4.993 1.00 86.50 169 ASP A O 1
ATOM 1324 N N . LEU A 1 170 ? -12.789 17.538 6.054 1.00 85.94 170 LEU A N 1
ATOM 1325 C CA . LEU A 1 170 ? -13.663 18.071 4.999 1.00 85.94 170 LEU A CA 1
ATOM 1326 C C . LEU A 1 170 ? -12.916 18.519 3.735 1.00 85.94 170 LEU A C 1
ATOM 1328 O O . LEU A 1 170 ? -13.529 18.622 2.677 1.00 85.94 170 LEU A O 1
ATOM 1332 N N . VAL A 1 171 ? -11.624 18.846 3.832 1.00 91.50 171 VAL A N 1
ATOM 1333 C CA . VAL A 1 171 ? -10.888 19.521 2.748 1.00 91.50 171 VAL A CA 1
ATOM 1334 C C . VAL A 1 171 ? -10.210 18.512 1.830 1.00 91.50 171 VAL A C 1
ATOM 1336 O O . VAL A 1 171 ? -10.492 18.496 0.632 1.00 91.50 171 VAL A O 1
ATOM 1339 N N . VAL A 1 172 ? -9.345 17.659 2.383 1.00 91.88 172 VAL A N 1
ATOM 1340 C CA . VAL A 1 172 ? -8.606 16.648 1.621 1.00 91.88 172 VAL A CA 1
ATOM 1341 C C . VAL A 1 172 ? -9.562 15.571 1.134 1.00 91.88 172 VAL A C 1
ATOM 1343 O O . VAL A 1 172 ? -9.533 15.243 -0.048 1.00 91.88 172 VAL A O 1
ATOM 1346 N N . SER A 1 173 ? -10.480 15.103 1.985 1.00 90.25 173 SER A N 1
ATOM 1347 C CA . SER A 1 173 ? -11.502 14.131 1.570 1.00 90.25 173 SER A CA 1
ATOM 1348 C C . SER A 1 173 ? -12.332 14.638 0.386 1.00 90.25 173 SER 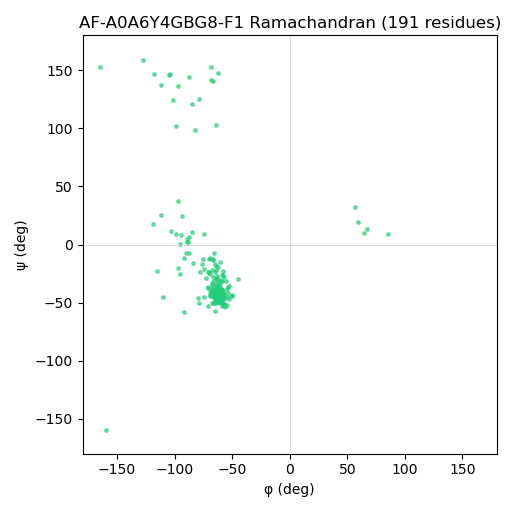A C 1
ATOM 1350 O O . SER A 1 173 ? -12.493 13.929 -0.606 1.00 90.25 173 SER A O 1
ATOM 1352 N N . LYS A 1 174 ? -12.796 15.898 0.419 1.00 92.19 174 LYS A N 1
ATOM 1353 C CA . LYS A 1 174 ? -13.573 16.483 -0.687 1.00 92.19 174 LYS A CA 1
ATOM 1354 C C . LYS A 1 174 ? -12.748 16.626 -1.964 1.00 92.19 174 LYS A C 1
ATOM 1356 O O . LYS A 1 174 ? -13.271 16.350 -3.040 1.00 92.19 174 LYS A O 1
ATOM 1361 N N . LEU A 1 175 ? -11.485 17.036 -1.848 1.00 93.69 175 LEU A N 1
ATOM 1362 C CA . LEU A 1 175 ? -10.568 17.148 -2.982 1.00 93.69 175 LEU A CA 1
ATOM 1363 C C . LEU A 1 175 ? -10.293 15.781 -3.621 1.00 93.69 175 LEU A C 1
ATOM 1365 O O . LEU A 1 175 ? -10.356 15.668 -4.839 1.00 93.69 175 LEU A O 1
ATOM 1369 N N . LEU A 1 176 ? -10.045 14.742 -2.822 1.00 92.81 176 LEU A N 1
ATOM 1370 C CA . LEU A 1 176 ? -9.783 13.387 -3.320 1.00 92.81 176 LEU A CA 1
ATOM 1371 C C . LEU A 1 176 ? -11.048 12.680 -3.836 1.00 92.81 176 LEU A C 1
ATOM 1373 O O . LEU A 1 176 ? -10.952 11.770 -4.652 1.00 92.81 176 LEU A O 1
ATOM 1377 N N . SER A 1 177 ? -12.232 13.125 -3.410 1.00 94.12 177 SER A N 1
ATOM 1378 C CA . SER A 1 177 ? -13.524 12.552 -3.818 1.00 94.12 177 SER A CA 1
ATOM 1379 C C . SER A 1 177 ? -14.113 13.176 -5.090 1.00 94.12 177 SER A C 1
ATOM 1381 O O . SER A 1 177 ? -15.228 12.826 -5.488 1.00 94.12 177 SER A O 1
ATOM 1383 N N . VAL A 1 178 ? -13.423 14.120 -5.745 1.00 96.50 178 VAL A N 1
ATOM 1384 C CA . VAL A 1 178 ? -13.914 14.686 -7.013 1.00 96.50 178 VAL A CA 1
ATOM 1385 C C . VAL A 1 178 ? -13.872 13.636 -8.125 1.00 96.50 178 VAL A C 1
ATOM 1387 O O . VAL A 1 178 ? -12.928 12.855 -8.230 1.00 96.50 178 VAL A O 1
ATOM 1390 N N . ARG A 1 179 ? -14.890 13.638 -8.997 1.00 95.81 179 ARG A N 1
ATOM 1391 C CA . ARG A 1 179 ? -15.077 12.602 -10.030 1.00 95.81 179 ARG A CA 1
ATOM 1392 C C . ARG A 1 179 ? -13.833 12.322 -10.886 1.00 95.81 179 ARG A C 1
ATOM 1394 O O . ARG A 1 179 ? -13.557 11.145 -11.085 1.00 95.81 179 ARG A O 1
ATOM 1401 N N . PRO A 1 180 ? -13.070 13.325 -11.366 1.00 94.69 180 PRO A N 1
ATOM 1402 C CA . PRO A 1 180 ? -11.861 13.048 -12.141 1.00 94.69 180 PRO A CA 1
ATOM 1403 C C . PRO A 1 180 ? -10.797 12.281 -11.348 1.00 94.69 180 PRO A C 1
ATOM 1405 O O . PRO A 1 180 ? -10.214 11.339 -11.869 1.00 94.69 180 PRO A O 1
ATOM 1408 N N . VAL A 1 181 ? -10.575 12.639 -10.079 1.00 93.31 181 VAL A N 1
ATOM 1409 C CA . VAL A 1 181 ? -9.577 11.976 -9.222 1.00 93.31 181 VAL A CA 1
ATOM 1410 C C . VAL A 1 181 ? -9.990 10.533 -8.945 1.00 93.31 181 VAL A C 1
ATOM 1412 O O . VAL A 1 181 ? -9.187 9.619 -9.112 1.00 93.31 181 VAL A O 1
ATOM 1415 N N . VAL A 1 182 ? -11.264 10.314 -8.610 1.00 93.94 182 VAL A N 1
ATOM 1416 C CA . VAL A 1 182 ? -11.813 8.965 -8.412 1.00 93.94 182 VAL A CA 1
ATOM 1417 C C . VAL A 1 182 ? -11.720 8.140 -9.697 1.00 93.94 182 VAL A C 1
ATOM 1419 O O . VAL A 1 182 ? -11.332 6.979 -9.639 1.00 93.94 182 VAL A O 1
ATOM 1422 N N . PHE A 1 183 ? -12.017 8.733 -10.858 1.00 94.88 183 PHE A N 1
ATOM 1423 C CA . PHE A 1 183 ? -11.905 8.062 -12.154 1.00 94.88 183 PHE A CA 1
ATOM 1424 C C . PHE A 1 183 ? -10.489 7.529 -12.396 1.00 94.88 183 PHE A C 1
ATOM 1426 O O . PHE A 1 183 ? -10.345 6.338 -12.660 1.00 94.88 183 PHE A O 1
ATOM 1433 N N . PHE A 1 184 ? -9.454 8.361 -12.229 1.00 93.06 184 PHE A N 1
ATOM 1434 C CA . PHE A 1 184 ? -8.062 7.909 -12.353 1.00 93.06 184 PHE A CA 1
ATOM 1435 C C . PHE A 1 184 ? -7.702 6.823 -11.333 1.00 93.06 184 PHE A C 1
ATOM 1437 O O . PHE A 1 184 ? -6.970 5.899 -11.672 1.00 93.06 184 PHE A O 1
ATOM 1444 N N . GLY A 1 185 ? -8.253 6.880 -10.117 1.00 88.44 185 GLY A N 1
ATOM 1445 C CA . GLY A 1 185 ? -8.092 5.813 -9.126 1.00 88.44 185 GLY A CA 1
ATOM 1446 C C . GLY A 1 185 ? -8.684 4.476 -9.584 1.00 88.44 185 GLY A C 1
ATOM 1447 O O . GLY A 1 185 ? -8.032 3.439 -9.462 1.00 88.44 185 GLY A O 1
ATOM 1448 N N . LEU A 1 186 ? -9.886 4.500 -10.169 1.00 90.56 186 LEU A N 1
ATOM 1449 C CA . LEU A 1 186 ? -10.593 3.306 -10.652 1.00 90.56 186 LEU A CA 1
ATOM 1450 C C . LEU A 1 186 ? -9.884 2.623 -11.827 1.00 90.56 186 LEU A C 1
ATOM 1452 O O . LEU A 1 186 ? -9.975 1.406 -11.964 1.00 90.56 186 LEU A O 1
ATOM 1456 N N . ILE A 1 187 ? -9.182 3.392 -12.663 1.00 91.06 187 ILE A N 1
ATOM 1457 C CA . ILE A 1 187 ? -8.414 2.869 -13.803 1.00 91.06 187 ILE A CA 1
ATOM 1458 C C . ILE A 1 187 ? -6.910 2.817 -13.537 1.00 91.06 187 ILE A C 1
ATOM 1460 O O . ILE A 1 187 ? -6.144 2.617 -14.474 1.00 91.06 187 ILE A O 1
ATOM 1464 N N . SER A 1 188 ? -6.482 3.006 -12.287 1.00 84.50 188 SER A N 1
ATOM 1465 C CA . SER A 1 188 ? -5.069 3.182 -11.942 1.00 84.50 188 SER A CA 1
ATOM 1466 C C . SER A 1 188 ? -4.201 2.051 -12.478 1.00 84.50 188 SER A C 1
ATOM 1468 O O . SER A 1 188 ? -3.185 2.326 -13.094 1.00 84.50 188 SER A O 1
ATOM 1470 N N . TYR A 1 189 ? -4.630 0.796 -12.334 1.00 78.94 189 TYR A N 1
ATOM 1471 C CA . TYR A 1 189 ? -3.864 -0.352 -12.809 1.00 78.94 189 TYR A CA 1
ATOM 1472 C C . TYR A 1 189 ? -3.830 -0.485 -14.350 1.00 78.94 189 TYR A C 1
ATOM 1474 O O . TYR A 1 189 ? -2.730 -0.512 -14.903 1.00 78.94 189 TYR A O 1
ATOM 1482 N N . PRO A 1 190 ? -4.971 -0.485 -15.081 1.00 82.75 190 PRO A N 1
ATOM 1483 C CA . PRO A 1 190 ? -4.968 -0.469 -16.549 1.00 82.75 190 PRO A CA 1
ATOM 1484 C C . PRO A 1 190 ? -4.240 0.716 -17.183 1.00 82.75 190 PRO A C 1
ATOM 1486 O O . PRO A 1 190 ? -3.785 0.595 -18.310 1.00 82.75 190 PRO A O 1
ATOM 1489 N N . LEU A 1 191 ? -4.135 1.855 -16.492 1.00 81.81 191 LEU A N 1
ATOM 1490 C CA . LEU A 1 191 ? -3.439 3.036 -17.006 1.00 81.81 191 LEU A CA 1
ATOM 1491 C C . LEU A 1 191 ? -1.928 2.800 -17.197 1.00 81.81 191 LEU A C 1
ATOM 1493 O O . LEU A 1 191 ? -1.310 3.506 -17.990 1.00 81.81 191 LEU A O 1
ATOM 1497 N N . TYR A 1 192 ? -1.341 1.837 -16.474 1.00 69.62 192 TYR A N 1
ATOM 1498 C CA . TYR A 1 192 ? 0.076 1.469 -16.589 1.00 69.62 192 TYR A CA 1
ATOM 1499 C C . TYR A 1 192 ? 0.347 0.343 -17.597 1.00 69.62 192 TYR A C 1
ATOM 1501 O O . TYR A 1 192 ? 1.511 0.075 -17.875 1.00 69.62 192 TYR A O 1
ATOM 1509 N N . LEU A 1 193 ? -0.683 -0.350 -18.090 1.00 70.81 193 LEU A N 1
ATOM 1510 C CA . LEU A 1 193 ? -0.556 -1.451 -19.055 1.00 70.81 193 LEU A CA 1
ATOM 1511 C C . LEU A 1 193 ? -0.527 -0.928 -20.495 1.00 70.81 193 LEU A C 1
ATOM 1513 O O . LEU A 1 193 ? 0.281 -1.475 -21.277 1.00 70.81 193 LEU A O 1
#

InterPro domains:
  IPR002656 Acyltransferase 3 domain [PF01757] (21-193)
  IPR050879 Acyltransferase 3 [PTHR23028] (10-193)

pLDDT: mean 86.99, std 10.48, range [54.69, 97.44]